Protein AF-A0A239QPV2-F1 (afdb_monomer)

pLDDT: mean 81.26, std 18.6, range [31.84, 97.88]

Sequence (267 aa):
MRSTIGTDVRRAAALALLATLLVSVCLPVPVKADQADVDLMLANSAVSMLNLTDAEGNPIQPRKAPEVLGRGNPDVAGVEPDYRGTVGYVALQTGWEVSRFNTFTETPWMLPLYRQEGAKWKVVGAVAHKTPVLVTDQQIKEERGHKFSGHLQVVRLDTFEKAWIDVIHFVTAPYWTLSLSEAVTYGYCIAVYSNTSGVMPTDRKGNRGTLQEGTRILMCEKRTARYISPDKQNNPLPGIIFRSGEEQDSYYRTFLFFNANDLTLTY

Mean predicted aligned error: 10.61 Å

Radius of gyration: 24.35 Å; Cα contacts (8 Å, |Δi|>4): 518; chains: 1; bounding box: 61×66×78 Å

Structure (mmCIF, N/CA/C/O backbone):
data_AF-A0A239QPV2-F1
#
_entry.id   AF-A0A239QPV2-F1
#
loop_
_atom_site.group_PDB
_atom_site.id
_atom_site.type_symbol
_atom_site.label_atom_id
_atom_site.label_alt_id
_atom_site.label_comp_id
_atom_site.label_asym_id
_atom_site.label_entity_id
_atom_site.label_seq_id
_atom_site.pdbx_PDB_ins_code
_atom_site.Cartn_x
_atom_site.Cartn_y
_atom_site.Cartn_z
_atom_site.occupancy
_atom_site.B_iso_or_equiv
_atom_site.auth_seq_id
_atom_site.auth_comp_id
_atom_site.auth_asym_id
_atom_site.auth_atom_id
_atom_site.pdbx_PDB_model_num
ATOM 1 N N . MET A 1 1 ? -13.520 -43.809 52.877 1.00 37.66 1 MET A N 1
ATOM 2 C CA . MET A 1 1 ? -12.169 -43.525 52.342 1.00 37.66 1 MET A CA 1
ATOM 3 C C . MET A 1 1 ? -12.222 -43.644 50.824 1.00 37.66 1 MET A C 1
ATOM 5 O O . MET A 1 1 ? -12.814 -44.603 50.360 1.00 37.66 1 MET A O 1
ATOM 9 N N . ARG A 1 2 ? -11.693 -42.622 50.124 1.00 34.78 2 ARG A N 1
ATOM 10 C CA . ARG A 1 2 ? -11.104 -42.558 48.756 1.00 34.78 2 ARG A CA 1
ATOM 11 C C . ARG A 1 2 ? -11.174 -43.866 47.931 1.00 34.78 2 ARG A C 1
ATOM 13 O O . ARG A 1 2 ? -10.825 -44.905 48.458 1.00 34.78 2 ARG A O 1
ATOM 20 N N . SER A 1 3 ? -11.506 -43.909 46.640 1.00 31.84 3 SER A N 1
ATOM 21 C CA . SER A 1 3 ? -11.038 -43.074 45.525 1.00 31.84 3 SER A CA 1
ATOM 22 C C . SER A 1 3 ? -11.813 -43.421 44.241 1.00 31.84 3 SER A C 1
ATOM 24 O O . SER A 1 3 ? -12.146 -44.577 44.009 1.00 31.84 3 SER A O 1
ATOM 26 N N . THR A 1 4 ? -12.016 -42.400 43.415 1.00 41.00 4 THR A N 1
ATOM 27 C CA . THR A 1 4 ? -12.427 -42.335 42.001 1.00 41.00 4 THR A CA 1
ATOM 28 C C . THR A 1 4 ? -11.564 -43.129 41.003 1.00 41.00 4 THR A C 1
ATOM 30 O O . THR A 1 4 ? -10.408 -43.421 41.306 1.00 41.00 4 THR A O 1
ATOM 33 N N . ILE A 1 5 ? -12.136 -43.308 39.791 1.00 39.66 5 ILE A N 1
ATOM 34 C CA . ILE A 1 5 ? -11.580 -43.441 38.409 1.00 39.66 5 ILE A CA 1
ATOM 35 C C . ILE A 1 5 ? -12.166 -44.698 37.730 1.00 39.66 5 ILE A C 1
ATOM 37 O O . ILE A 1 5 ? -12.049 -45.787 38.267 1.00 39.66 5 ILE A O 1
ATOM 41 N N . GLY A 1 6 ? -12.782 -44.684 36.548 1.00 33.22 6 GLY A N 1
ATOM 42 C CA . GLY A 1 6 ? -13.133 -43.629 35.606 1.00 33.22 6 GLY A CA 1
ATOM 43 C C . GLY A 1 6 ? -13.986 -44.269 34.502 1.00 33.22 6 GLY A C 1
ATOM 44 O O . GLY A 1 6 ? -13.583 -45.250 33.883 1.00 33.22 6 GLY A O 1
ATOM 45 N N . THR A 1 7 ? -15.188 -43.748 34.293 1.00 39.97 7 THR A N 1
ATOM 46 C CA . THR A 1 7 ? -16.123 -44.156 33.238 1.00 39.97 7 THR A CA 1
ATOM 47 C C . THR A 1 7 ? -16.399 -42.940 32.373 1.00 39.97 7 THR A C 1
ATOM 49 O O . THR A 1 7 ? -17.416 -42.283 32.531 1.00 39.97 7 THR A O 1
ATOM 52 N N . ASP A 1 8 ? -15.471 -42.609 31.475 1.00 46.47 8 ASP A N 1
ATOM 53 C CA . ASP A 1 8 ? -15.715 -41.548 30.492 1.00 46.47 8 ASP A CA 1
ATOM 54 C C . ASP A 1 8 ? -14.877 -41.728 29.216 1.00 46.47 8 ASP A C 1
ATOM 56 O O . ASP A 1 8 ? -13.961 -40.975 28.909 1.00 46.47 8 ASP A O 1
ATOM 60 N N . VAL A 1 9 ? -15.187 -42.781 28.449 1.00 44.22 9 VAL A N 1
ATOM 61 C CA . VAL A 1 9 ? -14.671 -42.967 27.071 1.00 44.22 9 VAL A CA 1
ATOM 62 C C . VAL A 1 9 ? -15.816 -43.189 26.067 1.00 44.22 9 VAL A C 1
ATOM 64 O O . VAL A 1 9 ? -15.614 -43.631 24.944 1.00 44.22 9 VAL A O 1
ATOM 67 N N . ARG A 1 10 ? -17.066 -42.861 26.423 1.00 41.00 10 ARG A N 1
ATOM 68 C CA . ARG A 1 10 ? -18.225 -43.026 25.515 1.00 41.00 10 ARG A CA 1
ATOM 69 C C . ARG A 1 10 ? -19.033 -41.750 25.264 1.00 41.00 10 ARG A C 1
ATOM 71 O O . ARG A 1 10 ? -20.211 -41.824 24.932 1.00 41.00 10 ARG A O 1
ATOM 78 N N . ARG A 1 11 ? -18.391 -40.578 25.346 1.00 40.88 11 ARG A N 1
ATOM 79 C CA . ARG A 1 11 ? -18.979 -39.281 24.946 1.00 40.88 11 ARG A CA 1
ATOM 80 C C . ARG A 1 11 ? -18.122 -38.440 23.987 1.00 40.88 11 ARG A C 1
ATOM 82 O O . ARG A 1 11 ? -18.360 -37.250 23.846 1.00 40.88 11 ARG A O 1
ATOM 89 N N . ALA A 1 12 ? -17.189 -39.057 23.260 1.00 38.34 12 ALA A N 1
ATOM 90 C CA . ALA A 1 12 ? -16.334 -38.366 22.281 1.00 38.34 12 ALA A CA 1
ATOM 91 C C . ALA A 1 12 ? -16.563 -38.800 20.816 1.00 38.34 12 ALA A C 1
ATOM 93 O O . ALA A 1 12 ? -15.672 -38.667 19.988 1.00 38.34 12 ALA A O 1
ATOM 94 N N . ALA A 1 13 ? -17.749 -39.319 20.476 1.00 39.88 13 ALA A N 1
ATOM 95 C CA . ALA A 1 13 ? -18.066 -39.778 19.114 1.00 39.88 13 ALA A CA 1
ATOM 96 C C . ALA A 1 13 ? -19.405 -39.235 18.574 1.00 39.88 13 ALA A C 1
ATOM 98 O O . ALA A 1 13 ? -20.061 -39.890 17.771 1.00 39.88 13 ALA A O 1
ATOM 99 N N . ALA A 1 14 ? -19.828 -38.049 19.026 1.00 39.62 14 ALA A N 1
ATOM 100 C CA . ALA A 1 14 ? -21.094 -37.426 18.612 1.00 39.62 14 ALA A CA 1
ATOM 101 C C . ALA A 1 14 ? -20.962 -35.962 18.139 1.00 39.62 14 ALA A C 1
ATOM 103 O O . ALA A 1 14 ? -21.965 -35.276 17.985 1.00 39.62 14 ALA A O 1
ATOM 104 N N . LEU A 1 15 ? -19.745 -35.480 17.871 1.00 35.88 15 LEU A N 1
ATOM 105 C CA . LEU A 1 15 ? -19.495 -34.143 17.308 1.00 35.88 15 LEU A CA 1
ATOM 106 C C . LEU A 1 15 ? -18.379 -34.194 16.249 1.00 35.88 15 LEU A C 1
ATOM 108 O O . LEU A 1 15 ? -17.393 -33.474 16.304 1.00 35.88 15 LEU A O 1
ATOM 112 N N . ALA A 1 16 ? -18.506 -35.109 15.292 1.00 36.78 16 ALA A N 1
ATOM 113 C CA . ALA A 1 16 ? -17.637 -35.159 14.111 1.00 36.78 16 ALA A CA 1
ATOM 114 C C . ALA A 1 16 ? -18.377 -35.718 12.884 1.00 36.78 16 ALA A C 1
ATOM 116 O O . ALA A 1 16 ? -17.782 -36.353 12.021 1.00 36.78 16 ALA A O 1
ATOM 117 N N . LEU A 1 17 ? -19.696 -35.511 12.819 1.00 33.16 17 LEU A N 1
ATOM 118 C CA . LEU A 1 17 ? -20.536 -35.989 11.721 1.00 33.16 17 LEU A CA 1
ATOM 119 C C . LEU A 1 17 ? -21.561 -34.918 11.326 1.00 33.16 17 LEU A C 1
ATOM 121 O O . LEU A 1 17 ? -22.767 -35.103 11.422 1.00 33.16 17 LEU A O 1
ATOM 125 N N . LEU A 1 18 ? -21.065 -33.751 10.917 1.00 33.28 18 LEU A N 1
ATOM 126 C CA . LEU A 1 18 ? -21.881 -32.748 10.225 1.00 33.28 18 LEU A CA 1
ATOM 127 C C . LEU A 1 18 ? -21.048 -31.956 9.209 1.00 33.28 18 LEU A C 1
ATOM 129 O O . LEU A 1 18 ? -21.157 -30.745 9.081 1.00 33.28 18 LEU A O 1
ATOM 133 N N . ALA A 1 19 ? -20.179 -32.668 8.492 1.00 35.97 19 ALA A N 1
ATOM 134 C CA . ALA A 1 19 ? -19.391 -32.113 7.396 1.00 35.97 19 ALA A CA 1
ATOM 135 C C . ALA A 1 19 ? -19.233 -33.124 6.254 1.00 35.97 19 ALA A C 1
ATOM 137 O O . ALA A 1 19 ? -18.150 -33.265 5.700 1.00 35.97 19 ALA A O 1
ATOM 138 N N . THR A 1 20 ? -20.274 -33.893 5.925 1.00 45.28 20 THR A N 1
ATOM 139 C CA . THR A 1 20 ? -20.355 -34.608 4.637 1.00 45.28 20 THR A CA 1
ATOM 140 C C . THR A 1 20 ? -21.758 -35.174 4.433 1.00 45.28 20 THR A C 1
ATOM 142 O O . THR A 1 20 ? -22.029 -36.334 4.716 1.00 45.28 20 THR A O 1
ATOM 145 N N . LEU A 1 21 ? -22.673 -34.357 3.914 1.00 33.56 21 LEU A N 1
ATOM 146 C CA . LEU A 1 21 ? -23.762 -34.887 3.101 1.00 33.56 21 LEU A CA 1
ATOM 147 C C . LEU A 1 21 ? -23.921 -33.978 1.884 1.00 33.56 21 LEU A C 1
ATOM 149 O O . LEU A 1 21 ? -24.411 -32.855 1.975 1.00 33.56 21 LEU A O 1
ATOM 153 N N . LEU A 1 22 ? -23.421 -34.480 0.756 1.00 38.22 22 LEU A N 1
ATOM 154 C CA . LEU A 1 22 ? -23.664 -33.954 -0.577 1.00 38.22 22 LEU A CA 1
ATOM 155 C C . LEU A 1 22 ? -25.173 -33.952 -0.836 1.00 38.22 22 LEU A C 1
ATOM 157 O O . LEU A 1 22 ? -25.755 -34.994 -1.131 1.00 38.22 22 LEU A O 1
ATOM 161 N N . VAL A 1 23 ? -25.792 -32.777 -0.785 1.00 34.78 23 VAL A N 1
ATOM 162 C CA . VAL A 1 23 ? -26.995 -32.525 -1.573 1.00 34.78 23 VAL A CA 1
ATOM 163 C C . VAL A 1 23 ? -26.517 -31.899 -2.873 1.00 34.78 23 VAL A C 1
ATOM 165 O O . VAL A 1 23 ? -26.084 -30.750 -2.918 1.00 34.78 23 VAL A O 1
ATOM 168 N N . SER A 1 24 ? -26.554 -32.711 -3.927 1.00 40.44 24 SER A N 1
ATOM 169 C CA . SER A 1 24 ? -26.466 -32.265 -5.310 1.00 40.44 24 SER A CA 1
ATOM 170 C C . SER A 1 24 ? -27.702 -31.412 -5.603 1.00 40.44 24 SER A C 1
ATOM 172 O O . SER A 1 24 ? -28.751 -31.908 -6.000 1.00 40.44 24 SER A O 1
ATOM 174 N N . VAL A 1 25 ? -27.592 -30.119 -5.321 1.00 35.41 25 VAL A N 1
ATOM 175 C CA . VAL A 1 25 ? -28.416 -29.085 -5.941 1.00 35.41 25 VAL A CA 1
ATOM 176 C C . VAL A 1 25 ? -27.536 -28.476 -7.020 1.00 35.41 25 VAL A C 1
ATOM 178 O O . VAL A 1 25 ? -26.361 -28.214 -6.762 1.00 35.41 25 VAL A O 1
ATOM 181 N N . CYS A 1 26 ? -28.071 -28.283 -8.226 1.00 38.28 26 CYS A N 1
ATOM 182 C CA . CYS A 1 26 ? -27.448 -27.473 -9.270 1.00 38.28 26 CYS A CA 1
ATOM 183 C C . CYS A 1 26 ? -27.169 -26.065 -8.725 1.00 38.28 26 CYS A C 1
ATOM 185 O O . CYS A 1 26 ? -27.994 -25.164 -8.855 1.00 38.28 26 CYS A O 1
ATOM 187 N N . LEU A 1 27 ? -26.022 -25.890 -8.074 1.00 33.53 27 LEU A N 1
ATOM 188 C CA . LEU A 1 27 ? -25.514 -24.592 -7.684 1.00 33.53 27 LEU A CA 1
ATOM 189 C C . LEU A 1 27 ? -24.817 -23.985 -8.904 1.00 33.53 27 LEU A C 1
ATOM 191 O O . LEU A 1 27 ? -24.090 -24.696 -9.609 1.00 33.53 27 LEU A O 1
ATOM 195 N N . PRO A 1 28 ? -25.044 -22.693 -9.184 1.00 38.59 28 PRO A N 1
ATOM 196 C CA . PRO A 1 28 ? -24.287 -21.996 -10.206 1.00 38.59 28 PRO A CA 1
ATOM 197 C C . PRO A 1 28 ? -22.793 -22.091 -9.877 1.00 38.59 28 PRO A C 1
ATOM 199 O O . PRO A 1 28 ? -22.403 -22.126 -8.709 1.00 38.59 28 PRO A O 1
ATOM 202 N N . VAL A 1 29 ? -21.980 -22.168 -10.933 1.00 36.38 29 VAL A N 1
ATOM 203 C CA . VAL A 1 29 ? -20.510 -22.090 -10.922 1.00 36.38 29 VAL A CA 1
ATOM 204 C C . VAL A 1 29 ? -20.040 -21.166 -9.790 1.00 36.38 29 VAL A C 1
ATOM 206 O O . VAL A 1 29 ? -20.583 -20.063 -9.696 1.00 36.38 29 VAL A O 1
ATOM 209 N N . PRO A 1 30 ? -19.064 -21.554 -8.942 1.00 41.62 30 PRO A N 1
ATOM 210 C CA . PRO A 1 30 ? -18.578 -20.662 -7.902 1.00 41.62 30 PRO A CA 1
ATOM 211 C C . PRO A 1 30 ? -17.994 -19.425 -8.582 1.00 41.62 30 PRO A C 1
ATOM 213 O O . PRO A 1 30 ? -16.915 -19.466 -9.176 1.00 41.62 30 PRO A O 1
ATOM 216 N N . VAL A 1 31 ? -18.744 -18.325 -8.531 1.00 42.38 31 VAL A N 1
ATOM 217 C CA . VAL A 1 31 ? -18.228 -16.994 -8.816 1.00 42.38 31 VAL A CA 1
ATOM 218 C C . VAL A 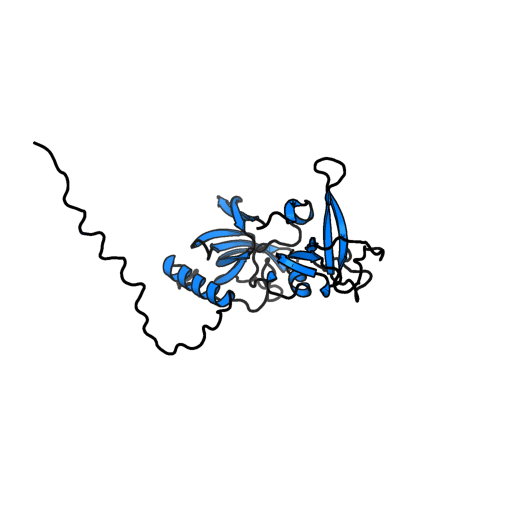1 31 ? -17.086 -16.822 -7.825 1.00 42.38 31 VAL A C 1
ATOM 220 O O . VAL A 1 31 ? -17.315 -16.869 -6.616 1.00 42.38 31 VAL A O 1
ATOM 223 N N . LYS A 1 32 ? -15.844 -16.728 -8.314 1.00 45.75 32 LYS A N 1
ATOM 224 C CA . LYS A 1 32 ? -14.719 -16.330 -7.465 1.00 45.75 32 LYS A CA 1
ATOM 225 C C . LYS A 1 32 ? -15.111 -14.987 -6.862 1.00 45.75 32 LYS A C 1
ATOM 227 O O . LYS A 1 32 ? -15.170 -14.004 -7.594 1.00 45.75 32 LYS A O 1
ATOM 232 N N . ALA A 1 33 ? -15.445 -14.974 -5.575 1.00 61.28 33 ALA A N 1
ATOM 233 C CA . ALA A 1 33 ? -15.649 -13.729 -4.859 1.00 61.28 33 ALA A CA 1
ATOM 234 C C . ALA A 1 33 ? -14.355 -12.920 -4.984 1.00 61.28 33 ALA A C 1
ATOM 236 O O . ALA A 1 33 ? -13.263 -13.475 -4.822 1.00 61.28 33 ALA A O 1
ATOM 237 N N . ASP A 1 34 ? -14.478 -11.642 -5.328 1.00 84.00 34 ASP A N 1
ATOM 238 C CA . ASP A 1 34 ? -13.339 -10.734 -5.299 1.00 84.00 34 ASP A CA 1
ATOM 239 C C . ASP A 1 34 ? -12.801 -10.673 -3.856 1.00 84.00 34 ASP A C 1
ATOM 241 O O . ASP A 1 34 ? -13.576 -10.748 -2.898 1.00 84.00 34 ASP A O 1
ATOM 245 N N . GLN A 1 35 ? -11.483 -10.545 -3.676 1.00 85.31 35 GLN A N 1
ATOM 246 C CA . GLN A 1 35 ? -10.857 -10.466 -2.349 1.00 85.31 35 GLN A CA 1
ATOM 247 C C . GLN A 1 35 ? -11.496 -9.354 -1.514 1.00 85.31 35 GLN A C 1
ATOM 249 O O . GLN A 1 35 ? -11.746 -9.528 -0.324 1.00 85.31 35 GLN A O 1
ATOM 254 N N . ALA A 1 36 ? -11.857 -8.245 -2.161 1.00 85.06 36 ALA A N 1
ATOM 255 C CA . ALA A 1 36 ? -12.567 -7.171 -1.498 1.00 85.06 36 ALA A CA 1
ATOM 256 C C . ALA A 1 36 ? -13.898 -7.656 -0.889 1.00 85.06 36 ALA A C 1
ATOM 258 O O . ALA A 1 36 ? -14.268 -7.221 0.197 1.00 85.06 36 ALA A O 1
ATOM 259 N N . ASP A 1 37 ? -14.680 -8.497 -1.580 1.00 89.19 37 ASP A N 1
ATOM 260 C CA . ASP A 1 37 ? -15.969 -9.009 -1.070 1.00 89.19 37 ASP A CA 1
ATOM 261 C C . ASP A 1 37 ? -15.767 -9.900 0.149 1.00 89.19 37 ASP A C 1
ATOM 263 O O . ASP A 1 37 ? -16.494 -9.761 1.134 1.00 89.19 37 ASP A O 1
ATOM 267 N N . VAL A 1 38 ? -14.728 -10.735 0.119 1.00 90.44 38 VAL A N 1
ATOM 268 C CA . VAL A 1 38 ? -14.319 -11.544 1.271 1.00 90.44 38 VAL A CA 1
ATOM 269 C C . VAL A 1 38 ? -13.967 -10.646 2.460 1.00 90.44 38 VAL A C 1
ATOM 271 O O . VAL A 1 38 ? -14.482 -10.860 3.557 1.00 90.44 38 VAL A O 1
ATOM 274 N N . ASP A 1 39 ? -13.172 -9.596 2.249 1.00 92.19 39 ASP A N 1
ATOM 275 C CA . ASP A 1 39 ? -12.771 -8.677 3.319 1.00 92.19 39 ASP A CA 1
ATOM 276 C C . ASP A 1 39 ? -13.968 -7.911 3.901 1.00 92.19 39 ASP A C 1
ATOM 278 O O . ASP A 1 39 ? -14.058 -7.713 5.112 1.00 92.19 39 ASP A O 1
ATOM 282 N N . LEU A 1 40 ? -14.951 -7.539 3.075 1.00 92.81 40 LEU A N 1
ATOM 283 C CA . LEU A 1 40 ? -16.184 -6.915 3.561 1.00 92.81 40 LEU A CA 1
ATOM 284 C C . LEU A 1 40 ? -17.040 -7.888 4.387 1.00 92.81 40 LEU A C 1
ATOM 286 O O . LEU A 1 40 ? -17.612 -7.496 5.406 1.00 92.81 40 LEU A O 1
ATOM 290 N N . MET A 1 41 ? -17.121 -9.160 3.992 1.00 93.06 41 MET A N 1
ATOM 291 C CA . MET A 1 41 ? -17.791 -10.193 4.792 1.00 93.06 41 MET A CA 1
ATOM 292 C C . MET A 1 41 ? -17.082 -10.425 6.135 1.00 93.06 41 MET A C 1
ATOM 294 O O . MET A 1 41 ? -17.743 -10.539 7.174 1.00 93.06 41 MET A O 1
ATOM 298 N N . LEU A 1 42 ? -15.745 -10.442 6.141 1.00 92.94 42 LEU A N 1
ATOM 299 C CA . LEU A 1 42 ? -14.945 -10.538 7.365 1.00 92.94 42 LEU A CA 1
ATOM 300 C C . LEU A 1 42 ? -15.145 -9.316 8.265 1.00 92.94 42 LEU A C 1
ATOM 302 O O . LEU A 1 42 ? -15.302 -9.471 9.473 1.00 92.94 42 LEU A O 1
ATOM 306 N N . ALA A 1 43 ? -15.217 -8.115 7.692 1.00 92.81 43 ALA A N 1
ATOM 307 C CA . ALA A 1 43 ? -15.481 -6.892 8.440 1.00 92.81 43 ALA A CA 1
ATOM 308 C C . ALA A 1 43 ? -16.866 -6.908 9.103 1.00 92.81 43 ALA A C 1
ATOM 310 O O . ALA A 1 43 ? -16.977 -6.596 10.287 1.00 92.81 43 ALA A O 1
ATOM 311 N N . ASN A 1 44 ? -17.909 -7.345 8.390 1.00 93.69 44 ASN A N 1
ATOM 312 C CA . ASN A 1 44 ? -19.242 -7.536 8.978 1.00 93.69 44 ASN A CA 1
ATOM 313 C C . ASN A 1 44 ? -19.217 -8.548 10.136 1.00 93.69 44 ASN A C 1
ATOM 315 O O . ASN A 1 44 ? -19.813 -8.316 11.189 1.00 93.69 44 ASN A O 1
ATOM 319 N N . SER A 1 45 ? -18.469 -9.642 9.973 1.00 92.56 45 SER A N 1
ATOM 320 C CA . SER A 1 45 ? -18.277 -10.631 11.040 1.00 92.56 45 SER A CA 1
ATOM 321 C C . SER A 1 45 ? -17.555 -10.021 12.248 1.00 92.56 45 SER A C 1
ATOM 323 O O . SER A 1 45 ? -17.972 -10.236 13.384 1.00 92.56 45 SER A O 1
ATOM 325 N N . ALA A 1 46 ? -16.519 -9.208 12.021 1.00 91.19 46 ALA A N 1
ATOM 326 C CA . ALA A 1 46 ? -15.780 -8.517 13.075 1.00 91.19 46 ALA A CA 1
ATOM 327 C C . ALA A 1 46 ? -16.673 -7.561 13.879 1.00 91.19 46 ALA A C 1
ATOM 329 O O . ALA A 1 46 ? -16.610 -7.560 15.109 1.00 91.19 46 ALA A O 1
ATOM 330 N N . VAL A 1 47 ? -17.532 -6.789 13.201 1.00 90.44 47 VAL A N 1
ATOM 331 C CA . VAL A 1 47 ? -18.504 -5.895 13.851 1.00 90.44 47 VAL A CA 1
ATOM 332 C C . VAL A 1 47 ? -19.412 -6.677 14.792 1.00 90.44 47 VAL A C 1
ATOM 334 O O . VAL A 1 47 ? -19.545 -6.299 15.956 1.00 90.44 47 VAL A O 1
ATOM 337 N N . SER A 1 48 ? -19.981 -7.789 14.318 1.00 91.62 48 SER A N 1
ATOM 338 C CA . SER A 1 48 ? -20.882 -8.614 15.125 1.00 91.62 48 SER A CA 1
ATOM 339 C C . SER A 1 48 ? -20.169 -9.311 16.287 1.00 91.62 48 SER A C 1
ATOM 341 O O . SER A 1 48 ? -20.722 -9.370 17.379 1.00 91.62 48 SER A O 1
ATOM 343 N N . MET A 1 49 ? -18.970 -9.859 16.076 1.00 92.25 49 MET A N 1
ATOM 344 C CA . MET A 1 49 ? -18.258 -10.622 17.111 1.00 92.25 49 MET A CA 1
ATOM 345 C C . MET A 1 49 ? -17.683 -9.734 18.215 1.00 92.25 49 MET A C 1
ATOM 347 O O . MET A 1 49 ? -17.622 -10.148 19.371 1.00 92.25 49 MET A O 1
ATOM 351 N N . LEU A 1 50 ? -17.238 -8.526 17.864 1.00 92.50 50 LEU A N 1
ATOM 352 C CA . LEU A 1 50 ? -16.573 -7.609 18.790 1.00 92.50 50 LEU A CA 1
ATOM 353 C C . LEU A 1 50 ? -17.496 -6.495 19.304 1.00 92.50 50 LEU A C 1
ATOM 355 O O . LEU A 1 50 ? -17.012 -5.614 20.017 1.00 92.50 50 LEU A O 1
ATOM 359 N N . ASN A 1 51 ? -18.787 -6.525 18.944 1.00 92.75 51 ASN A N 1
ATOM 360 C CA . ASN A 1 51 ? -19.783 -5.494 19.256 1.00 92.75 51 ASN A CA 1
ATOM 361 C C . ASN A 1 51 ? -19.256 -4.081 18.956 1.00 92.75 51 ASN A C 1
ATOM 363 O O . ASN A 1 51 ? -19.235 -3.211 19.826 1.00 92.75 51 ASN A O 1
ATOM 367 N N . LEU A 1 52 ? -18.739 -3.877 17.741 1.00 91.56 52 LEU A N 1
ATOM 368 C CA . LEU A 1 52 ? -18.136 -2.600 17.353 1.00 91.56 52 LEU A CA 1
ATOM 369 C C . LEU A 1 52 ? -19.227 -1.570 17.070 1.00 91.56 52 LEU A C 1
ATOM 371 O O . LEU A 1 52 ? -20.057 -1.782 16.185 1.00 91.56 52 LEU A O 1
ATOM 375 N N . THR A 1 53 ? -19.182 -0.445 17.777 1.00 91.38 53 THR A N 1
ATOM 376 C CA . THR A 1 53 ? -20.136 0.654 17.617 1.00 91.38 53 THR A CA 1
ATOM 377 C C . THR A 1 53 ? -19.446 1.958 17.232 1.00 91.38 53 THR A C 1
ATOM 379 O O . THR A 1 53 ? -18.265 2.146 17.526 1.00 91.38 53 THR A O 1
ATOM 382 N N . ASP A 1 54 ? -20.187 2.848 16.578 1.00 88.25 54 ASP A N 1
ATOM 383 C CA . ASP A 1 54 ? -19.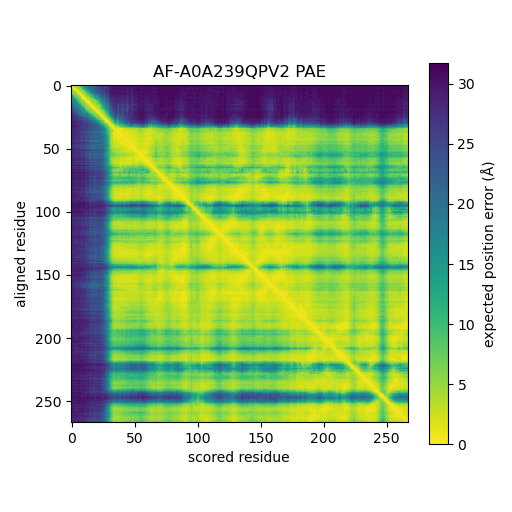811 4.247 16.382 1.00 88.25 54 ASP A CA 1
ATOM 384 C C . ASP A 1 54 ? -19.928 5.057 17.692 1.00 88.25 54 ASP A C 1
ATOM 386 O O . ASP A 1 54 ? -20.179 4.505 18.773 1.00 88.25 54 ASP A O 1
ATOM 390 N N . ALA A 1 55 ? -19.703 6.371 17.605 1.00 83.06 55 ALA A N 1
ATOM 391 C CA . ALA A 1 55 ? -19.766 7.278 18.750 1.00 83.06 55 ALA A CA 1
ATOM 392 C C . ALA A 1 55 ? -21.191 7.410 19.321 1.00 83.06 55 ALA A C 1
ATOM 394 O O . ALA A 1 55 ? -21.364 7.699 20.505 1.00 83.06 55 ALA A O 1
ATOM 395 N N . GLU A 1 56 ? -22.202 7.166 18.491 1.00 88.00 56 GLU A N 1
ATOM 396 C CA . GLU A 1 56 ? -23.623 7.194 18.825 1.00 88.00 56 GLU A CA 1
ATOM 397 C C . GLU A 1 56 ? -24.127 5.853 19.393 1.00 88.00 56 GLU A C 1
ATOM 399 O O . GLU A 1 56 ? -25.271 5.760 19.840 1.00 88.00 56 GLU A O 1
ATOM 404 N N . GLY A 1 57 ? -23.277 4.821 19.421 1.00 89.94 57 GLY A N 1
ATOM 405 C CA . GLY A 1 57 ? -23.605 3.489 19.926 1.00 89.94 57 GLY A CA 1
ATOM 406 C C . GLY A 1 57 ? -24.291 2.576 18.905 1.00 89.94 57 GLY A C 1
ATOM 407 O O . GLY A 1 57 ? -24.734 1.487 19.274 1.00 89.94 57 GLY A O 1
ATOM 408 N N . ASN A 1 58 ? -24.372 2.970 17.632 1.00 92.00 58 ASN A N 1
ATOM 409 C CA . ASN A 1 58 ? -24.894 2.115 16.569 1.00 92.00 58 ASN A CA 1
ATOM 410 C C . ASN A 1 58 ? -23.801 1.172 16.054 1.00 92.00 58 ASN A C 1
ATOM 412 O O . ASN A 1 58 ? -22.630 1.550 16.033 1.00 92.00 58 ASN A O 1
ATOM 416 N N . PRO A 1 59 ? -24.141 -0.044 15.586 1.00 92.56 59 PRO A N 1
ATOM 417 C CA . PRO A 1 59 ? -23.164 -0.933 14.971 1.00 92.56 59 PRO A CA 1
ATOM 418 C C . PRO A 1 59 ? -22.470 -0.261 13.784 1.00 92.56 59 PRO A C 1
ATOM 420 O O . PRO A 1 59 ? -23.143 0.236 12.873 1.00 92.56 59 PRO A O 1
ATOM 423 N N . ILE A 1 60 ? -21.134 -0.301 13.773 1.00 93.00 60 ILE A N 1
ATOM 424 C CA . ILE A 1 60 ? -20.339 0.195 12.644 1.00 93.00 60 ILE A CA 1
ATOM 425 C C . ILE A 1 60 ? -20.820 -0.497 11.368 1.00 93.00 60 ILE A C 1
ATOM 427 O O . ILE A 1 60 ? -20.979 -1.713 11.355 1.00 93.00 60 ILE A O 1
ATOM 431 N N . GLN A 1 61 ? -21.026 0.268 10.296 1.00 93.69 61 GLN A N 1
ATOM 432 C CA . GLN A 1 61 ? -21.391 -0.262 8.982 1.00 93.69 61 GLN A CA 1
ATOM 433 C C . GLN A 1 61 ? -20.138 -0.342 8.101 1.00 93.69 61 GLN A C 1
ATOM 435 O O . GLN A 1 61 ? -19.662 0.700 7.638 1.00 93.69 61 GLN A O 1
ATOM 440 N N . PRO A 1 62 ? -19.564 -1.540 7.873 1.00 94.56 62 PRO A N 1
ATOM 441 C CA . PRO A 1 62 ? -18.392 -1.682 7.028 1.00 94.56 62 PRO A CA 1
ATOM 442 C C . PRO A 1 62 ? -18.673 -1.225 5.599 1.00 94.56 62 PRO A C 1
ATOM 444 O O . PRO A 1 62 ? -19.672 -1.609 4.991 1.00 94.56 62 PRO A O 1
ATOM 447 N N . ARG A 1 63 ? -17.758 -0.441 5.036 1.00 93.62 63 ARG A N 1
ATOM 448 C CA . ARG A 1 63 ? -17.819 0.046 3.657 1.00 93.62 63 ARG A CA 1
ATOM 449 C C . ARG A 1 63 ? -16.478 -0.113 2.963 1.00 93.62 63 ARG A C 1
ATOM 451 O O . ARG A 1 63 ? -15.428 -0.073 3.597 1.00 93.62 63 ARG A O 1
ATOM 458 N N . LYS A 1 64 ? -16.514 -0.247 1.642 1.00 88.44 64 LYS A N 1
ATOM 459 C CA . LYS A 1 64 ? -15.322 -0.210 0.788 1.00 88.44 64 LYS A CA 1
ATOM 460 C C . LYS A 1 64 ? -15.198 1.159 0.140 1.00 88.44 64 LYS A C 1
ATOM 462 O O . LYS A 1 64 ? -16.217 1.788 -0.146 1.00 88.44 64 LYS A O 1
ATOM 467 N N . ALA A 1 65 ? -13.973 1.570 -0.167 1.00 82.00 65 ALA A N 1
ATOM 468 C CA . ALA A 1 65 ? -13.760 2.638 -1.135 1.00 82.00 65 ALA A CA 1
ATOM 469 C C . ALA A 1 65 ? -13.488 2.036 -2.525 1.00 82.00 65 ALA A C 1
ATOM 471 O O . ALA A 1 65 ? -12.811 1.010 -2.614 1.00 82.00 65 ALA A O 1
ATOM 472 N N . PRO A 1 66 ? -13.983 2.663 -3.603 1.00 72.50 66 PRO A N 1
ATOM 473 C CA . PRO A 1 66 ? -13.738 2.200 -4.969 1.00 72.50 66 PRO A CA 1
ATOM 474 C C . PRO A 1 66 ? -12.319 2.517 -5.465 1.00 72.50 66 PRO A C 1
ATOM 476 O O . PRO A 1 66 ? -11.833 1.874 -6.389 1.00 72.50 66 PRO A O 1
ATOM 479 N N . GLU A 1 67 ? -11.653 3.500 -4.859 1.00 81.69 67 GLU A N 1
ATOM 480 C CA . GLU A 1 67 ? -10.346 3.999 -5.282 1.00 81.69 67 GLU A CA 1
ATOM 481 C C . GLU A 1 67 ? -9.308 3.853 -4.166 1.00 81.69 67 GLU A C 1
ATOM 483 O O . GLU A 1 67 ? -9.644 3.723 -2.984 1.00 81.69 67 GLU A O 1
ATOM 488 N N . VAL A 1 68 ? -8.027 3.883 -4.548 1.00 75.69 68 VAL A N 1
ATOM 489 C CA . VAL A 1 68 ? -6.911 3.907 -3.597 1.00 75.69 68 VAL A CA 1
ATOM 490 C C . VAL A 1 68 ? -6.781 5.322 -3.029 1.00 75.69 68 VAL A C 1
ATOM 492 O O . VAL A 1 68 ? -6.113 6.189 -3.591 1.00 75.69 68 VAL A O 1
ATOM 495 N N . LEU A 1 69 ? -7.421 5.525 -1.885 1.00 84.38 69 LEU A N 1
ATOM 496 C CA . LEU A 1 69 ? -7.379 6.727 -1.060 1.00 84.38 69 LEU A CA 1
ATOM 497 C C . LEU A 1 69 ? -6.596 6.427 0.225 1.00 84.38 69 LEU A C 1
ATOM 499 O O . LEU A 1 69 ? -6.055 5.330 0.407 1.00 84.38 69 LEU A O 1
ATOM 503 N N . GLY A 1 70 ? -6.526 7.403 1.128 1.00 85.94 70 GLY A N 1
ATOM 504 C CA . GLY A 1 70 ? -5.884 7.248 2.428 1.00 85.94 70 GLY A CA 1
ATOM 505 C C . GLY A 1 70 ? -4.558 7.986 2.558 1.00 85.94 70 GLY A C 1
ATOM 506 O O . GLY A 1 70 ? -4.294 9.003 1.906 1.00 85.94 70 GLY A O 1
ATOM 507 N N . ARG A 1 71 ? -3.709 7.475 3.454 1.00 88.00 71 ARG A N 1
ATOM 508 C CA . ARG A 1 71 ? -2.441 8.096 3.866 1.00 88.00 71 ARG A CA 1
ATOM 509 C C . ARG A 1 71 ? -2.598 9.518 4.407 1.00 88.00 71 ARG A C 1
ATOM 511 O O . ARG A 1 71 ? -1.695 10.340 4.251 1.00 88.00 71 ARG A O 1
ATOM 518 N N . GLY A 1 72 ? -3.764 9.818 4.976 1.00 84.44 72 GLY A N 1
ATOM 519 C CA . GLY A 1 72 ? -4.089 11.147 5.480 1.00 84.44 72 GLY A CA 1
ATOM 520 C C . GLY A 1 72 ? -4.328 12.190 4.385 1.00 84.44 72 GLY A C 1
ATOM 521 O O . GLY A 1 72 ? -4.361 13.377 4.691 1.00 84.44 72 GLY A O 1
ATOM 522 N N . ASN A 1 73 ? -4.483 11.795 3.118 1.00 85.25 73 ASN A N 1
ATOM 523 C CA . ASN A 1 73 ? -4.934 12.729 2.089 1.00 85.25 73 ASN A CA 1
ATOM 524 C C . ASN A 1 73 ? -6.461 12.864 2.162 1.00 85.25 73 ASN A C 1
ATOM 526 O O . ASN A 1 73 ? -7.137 11.851 2.346 1.00 85.25 73 ASN A O 1
ATOM 530 N N . PRO A 1 74 ? -7.003 14.080 2.028 1.00 79.94 74 PRO A N 1
ATOM 531 C CA . PRO A 1 74 ? -8.438 14.282 2.035 1.00 79.94 74 PRO A CA 1
ATOM 532 C C . PRO A 1 74 ? -9.043 13.950 0.665 1.00 79.94 74 PRO A C 1
ATOM 534 O O . PRO A 1 74 ? -8.471 14.297 -0.371 1.00 79.94 74 PRO A O 1
ATOM 537 N N . ASP A 1 75 ? -10.225 13.333 0.665 1.00 77.44 75 ASP A N 1
ATOM 538 C CA . ASP A 1 75 ? -10.984 13.046 -0.563 1.00 77.44 75 ASP A CA 1
ATOM 539 C C . ASP A 1 75 ? -11.548 14.336 -1.184 1.00 77.44 75 ASP A C 1
ATOM 541 O O . ASP A 1 75 ? -11.697 14.460 -2.399 1.00 77.44 75 ASP A O 1
ATOM 545 N N . VAL A 1 76 ? -11.824 15.330 -0.334 1.00 80.19 76 VAL A N 1
ATOM 546 C CA . VAL A 1 76 ? -12.265 16.675 -0.709 1.00 80.19 76 VAL A CA 1
ATOM 547 C C . VAL A 1 76 ? -11.289 17.682 -0.116 1.00 80.19 76 VAL A C 1
ATOM 549 O O . VAL A 1 76 ? -11.044 17.683 1.087 1.00 80.19 76 VAL A O 1
ATOM 552 N N . ALA A 1 77 ? -10.724 18.557 -0.950 1.00 76.25 77 ALA A N 1
ATOM 553 C CA . ALA A 1 77 ? -9.717 19.523 -0.515 1.00 76.25 77 ALA A CA 1
ATOM 554 C C . ALA A 1 77 ? -10.193 20.351 0.696 1.00 76.25 77 ALA A C 1
ATOM 556 O O . ALA A 1 77 ? -11.243 20.990 0.645 1.00 76.25 77 ALA A O 1
ATOM 557 N N . GLY A 1 78 ? -9.399 20.343 1.772 1.00 72.25 78 GLY A N 1
ATOM 558 C CA . GLY A 1 78 ? -9.691 21.076 3.008 1.00 72.25 78 GLY A CA 1
ATOM 559 C C . GLY A 1 78 ? -10.719 20.418 3.938 1.00 72.25 78 GLY A C 1
ATOM 560 O O . GLY A 1 78 ? -11.092 21.034 4.931 1.00 72.25 78 GLY A O 1
ATOM 561 N N . VAL A 1 79 ? -11.177 19.196 3.646 1.00 84.94 79 VAL A N 1
ATOM 562 C CA . VAL A 1 79 ? -12.098 18.437 4.506 1.00 84.94 79 VAL A CA 1
ATOM 563 C C . VAL A 1 79 ? -11.346 17.297 5.182 1.00 84.94 79 VAL A C 1
ATOM 565 O O . VAL A 1 79 ? -10.628 16.553 4.520 1.00 84.94 79 VAL A O 1
ATOM 568 N N . GLU A 1 80 ? -11.516 17.144 6.496 1.00 87.25 80 GLU A N 1
ATOM 569 C CA . GLU A 1 80 ? -10.947 16.009 7.226 1.00 87.25 80 GLU A CA 1
ATOM 570 C C . GLU A 1 80 ? -11.496 14.681 6.677 1.00 87.25 80 GLU A C 1
ATOM 572 O O . GLU A 1 80 ? -12.716 14.519 6.593 1.00 87.25 80 GLU A O 1
ATOM 577 N N . PRO A 1 81 ? -10.629 13.727 6.287 1.00 89.50 81 PRO A N 1
ATOM 578 C CA . PRO A 1 81 ? -11.085 12.431 5.813 1.00 89.50 81 PRO A CA 1
ATOM 579 C C . PRO A 1 81 ? -11.693 11.622 6.964 1.00 89.50 81 PRO A C 1
ATOM 581 O O . PRO A 1 81 ? -11.096 11.506 8.035 1.00 89.50 81 PRO A O 1
ATOM 584 N N . ASP A 1 82 ? -12.854 11.012 6.723 1.00 91.31 82 ASP A N 1
ATOM 585 C CA .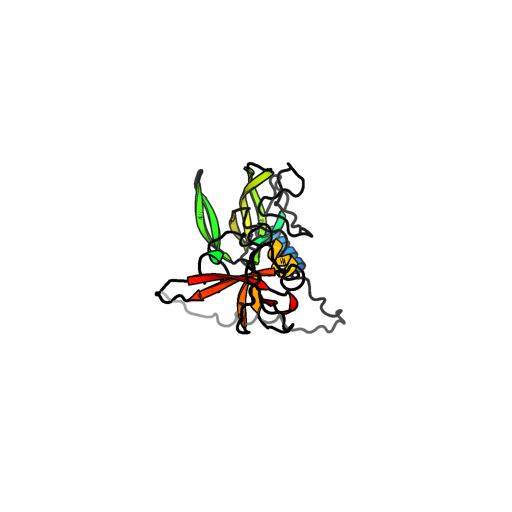 ASP A 1 82 ? -13.480 10.088 7.669 1.00 91.31 82 ASP A CA 1
ATOM 586 C C . ASP A 1 82 ? -13.256 8.641 7.231 1.00 91.31 82 ASP A C 1
ATOM 588 O O . ASP A 1 82 ? -13.889 8.136 6.299 1.00 91.31 82 ASP A O 1
ATOM 592 N N . TYR A 1 83 ? -12.344 7.964 7.919 1.00 93.56 83 TYR A N 1
ATOM 593 C CA . TYR A 1 83 ? -12.007 6.578 7.642 1.00 93.56 83 TYR A CA 1
ATOM 594 C C . TYR A 1 83 ? -12.875 5.589 8.415 1.00 93.56 83 TYR A C 1
ATOM 596 O O . TYR A 1 83 ? -12.847 4.405 8.086 1.00 93.56 83 TYR A O 1
ATOM 604 N N . ARG A 1 84 ? -13.668 6.016 9.403 1.00 93.94 84 ARG A N 1
ATOM 605 C CA . ARG A 1 84 ? -14.449 5.098 10.248 1.00 93.94 84 ARG A CA 1
ATOM 606 C C . ARG A 1 84 ? -15.404 4.242 9.414 1.00 93.94 84 ARG A C 1
ATOM 608 O O . ARG A 1 84 ? -15.979 4.685 8.418 1.00 93.94 84 ARG A O 1
ATOM 615 N N . GLY A 1 85 ? -15.497 2.965 9.780 1.00 94.38 85 GLY A N 1
ATOM 616 C CA . GLY A 1 85 ? -16.242 1.952 9.034 1.00 94.38 85 GLY A CA 1
ATOM 617 C C . GLY A 1 85 ? -15.603 1.539 7.707 1.00 94.38 85 GLY A C 1
ATOM 618 O O . GLY A 1 85 ? -16.120 0.650 7.040 1.00 94.38 85 GLY A O 1
ATOM 619 N N . THR A 1 86 ? -14.480 2.129 7.298 1.00 95.50 86 THR A N 1
ATOM 620 C CA . THR A 1 86 ? -13.845 1.789 6.020 1.00 95.50 86 THR A CA 1
ATOM 621 C C . THR A 1 86 ? -12.986 0.539 6.165 1.00 95.50 86 THR A C 1
ATOM 623 O O . THR A 1 86 ? -12.133 0.448 7.051 1.00 95.50 86 THR A O 1
ATOM 626 N N . VAL A 1 87 ? -13.200 -0.419 5.267 1.00 96.62 87 VAL A N 1
ATOM 627 C CA . VAL A 1 87 ? -12.303 -1.550 5.040 1.00 96.62 87 VAL A CA 1
ATOM 628 C C . VAL A 1 87 ? -11.170 -1.078 4.138 1.00 96.62 87 VAL A C 1
ATOM 630 O O . VAL A 1 87 ? -11.406 -0.488 3.085 1.00 96.62 87 VAL A O 1
ATOM 633 N N . GLY A 1 88 ? -9.940 -1.335 4.558 1.00 96.19 88 GLY A N 1
ATOM 634 C CA . GLY A 1 88 ? -8.745 -1.017 3.795 1.00 96.19 88 GLY A CA 1
ATOM 635 C C . GLY A 1 88 ? -7.592 -1.918 4.200 1.00 96.19 88 GLY A C 1
ATOM 636 O O . GLY A 1 88 ? -7.793 -3.021 4.703 1.00 96.19 88 GLY A O 1
ATOM 637 N N . TYR A 1 89 ? -6.371 -1.451 3.974 1.00 96.31 89 TYR A N 1
ATOM 638 C CA . TYR A 1 89 ? -5.182 -2.270 4.127 1.00 96.31 89 TYR A CA 1
ATOM 639 C C . TYR A 1 89 ? -4.021 -1.494 4.722 1.00 96.31 89 TYR A C 1
ATOM 641 O O . TYR A 1 89 ? -3.825 -0.302 4.463 1.00 96.31 89 TYR A O 1
ATOM 649 N N . VAL A 1 90 ? -3.183 -2.226 5.451 1.00 95.44 90 VAL A N 1
ATOM 650 C CA . VAL A 1 90 ? -1.903 -1.714 5.922 1.00 95.44 90 VAL A CA 1
ATOM 651 C C . VAL A 1 90 ? -0.906 -1.640 4.762 1.00 95.44 90 VAL A C 1
ATOM 653 O O . VAL A 1 90 ? -0.529 -2.641 4.147 1.00 95.44 90 VAL A O 1
ATOM 656 N N . ALA A 1 91 ? -0.440 -0.436 4.455 1.00 92.56 91 ALA A N 1
ATOM 657 C CA . ALA A 1 91 ? 0.351 -0.117 3.281 1.00 92.56 91 ALA A CA 1
ATOM 658 C C . ALA A 1 91 ? 1.628 0.661 3.592 1.00 92.56 91 ALA A C 1
ATOM 660 O O . ALA A 1 91 ? 1.595 1.799 4.065 1.00 92.56 91 ALA A O 1
ATOM 661 N N . LEU A 1 92 ? 2.772 0.097 3.190 1.00 87.06 92 LEU A N 1
ATOM 662 C CA . LEU A 1 92 ? 4.049 0.800 3.247 1.00 87.06 92 LEU A CA 1
ATOM 663 C C . LEU A 1 92 ? 3.991 2.098 2.441 1.00 87.06 92 LEU A C 1
ATOM 665 O O . LEU A 1 92 ? 3.526 2.110 1.300 1.00 87.06 92 LEU A O 1
ATOM 669 N N . GLN A 1 93 ? 4.429 3.196 3.049 1.00 77.06 93 GLN A N 1
ATOM 670 C CA . GLN A 1 93 ? 4.515 4.489 2.382 1.00 77.06 93 GLN A CA 1
ATOM 671 C C . GLN A 1 93 ? 5.816 4.600 1.579 1.00 77.06 93 GLN A C 1
ATOM 673 O O . GLN A 1 93 ? 6.869 4.092 1.979 1.00 77.06 93 GLN A O 1
ATOM 678 N N . THR A 1 94 ? 5.758 5.326 0.465 1.00 63.81 94 THR A N 1
ATOM 679 C CA . THR A 1 94 ? 6.938 5.799 -0.256 1.00 63.81 94 THR A CA 1
ATOM 680 C C . THR A 1 94 ? 7.795 6.675 0.671 1.00 63.81 94 THR A C 1
ATOM 682 O O . THR A 1 94 ? 7.351 7.703 1.172 1.00 63.81 94 THR A O 1
ATOM 685 N N . GLY A 1 95 ? 9.028 6.236 0.954 1.00 59.28 95 GLY A N 1
ATOM 686 C CA . GLY A 1 95 ? 9.988 6.953 1.814 1.00 59.28 95 GLY A CA 1
ATOM 687 C C . GLY A 1 95 ? 10.566 6.178 3.008 1.00 59.28 95 GLY A C 1
ATOM 688 O O . GLY A 1 95 ? 11.563 6.631 3.571 1.00 59.28 95 GLY A O 1
ATOM 689 N N . TRP A 1 96 ? 10.016 5.008 3.358 1.00 58.44 96 TRP A N 1
ATOM 690 C CA . TRP A 1 96 ? 10.527 4.169 4.457 1.00 58.44 96 TRP A CA 1
ATOM 691 C C . TRP A 1 96 ? 11.828 3.402 4.106 1.00 58.44 96 TRP A C 1
ATOM 693 O O . TRP A 1 96 ? 12.291 3.379 2.958 1.00 58.44 96 TRP A O 1
ATOM 703 N N . GLU A 1 97 ? 12.422 2.778 5.127 1.00 61.91 97 GLU A N 1
ATOM 704 C CA . GLU A 1 97 ? 13.742 2.116 5.195 1.00 61.91 97 GLU A CA 1
ATOM 705 C C . GLU A 1 97 ? 14.076 1.124 4.064 1.00 61.91 97 GLU A C 1
ATOM 707 O O . GLU A 1 97 ? 15.249 0.982 3.717 1.00 61.91 97 GLU A O 1
ATOM 712 N N . VAL A 1 98 ? 13.078 0.524 3.407 1.00 65.62 98 VAL A N 1
ATOM 713 C CA . VAL A 1 98 ? 13.263 -0.411 2.272 1.00 65.62 98 VAL A CA 1
ATOM 714 C C . VAL A 1 98 ? 14.010 0.192 1.082 1.00 65.62 98 VAL A C 1
ATOM 716 O O . VAL A 1 98 ? 14.630 -0.520 0.305 1.00 65.62 98 VAL A O 1
ATOM 719 N N . SER A 1 99 ? 13.986 1.517 0.926 1.00 61.09 99 SER A N 1
ATOM 720 C CA . SER A 1 99 ? 14.740 2.201 -0.136 1.00 61.09 99 SER A CA 1
ATOM 721 C C . SER A 1 99 ? 16.198 2.495 0.237 1.00 61.09 99 SER A C 1
ATOM 723 O O . SER A 1 99 ? 16.962 2.998 -0.596 1.00 61.09 99 SER A O 1
ATOM 725 N N . ARG A 1 100 ? 16.592 2.232 1.490 1.00 62.44 100 ARG A N 1
ATOM 726 C CA . ARG A 1 100 ? 17.934 2.500 2.028 1.00 62.44 100 ARG A CA 1
ATOM 727 C C . ARG A 1 100 ? 18.795 1.242 2.108 1.00 62.44 100 ARG A C 1
ATOM 729 O O . ARG A 1 100 ? 19.996 1.364 1.897 1.00 62.44 100 ARG A O 1
ATOM 736 N N . PHE A 1 101 ? 18.185 0.077 2.317 1.00 63.41 101 PHE A N 1
ATOM 737 C CA . PHE A 1 101 ? 18.872 -1.206 2.473 1.00 63.41 101 PHE A CA 1
ATOM 738 C C . PHE A 1 101 ? 18.346 -2.251 1.478 1.00 63.41 101 PHE A C 1
ATOM 740 O O . PHE A 1 101 ? 17.243 -2.121 0.951 1.00 63.41 101 PHE A O 1
ATOM 747 N N . ASN A 1 102 ? 19.113 -3.316 1.233 1.00 66.62 102 ASN A N 1
ATOM 748 C CA . ASN A 1 102 ? 18.673 -4.449 0.403 1.00 66.62 102 ASN A CA 1
ATOM 749 C C . ASN A 1 102 ? 17.566 -5.308 1.062 1.00 66.62 102 ASN A C 1
ATOM 751 O O . ASN A 1 102 ? 17.076 -6.262 0.448 1.00 66.62 102 ASN A O 1
ATOM 755 N N . THR A 1 103 ? 17.131 -4.934 2.268 1.00 72.31 103 THR A N 1
ATOM 756 C CA . THR A 1 103 ? 16.040 -5.556 3.031 1.00 72.31 103 THR A CA 1
ATOM 757 C C . THR A 1 103 ? 14.682 -5.439 2.339 1.00 72.31 103 THR A C 1
ATOM 759 O O . THR A 1 103 ? 13.730 -6.088 2.750 1.00 72.31 103 THR A O 1
ATOM 762 N N . PHE A 1 104 ? 14.563 -4.698 1.226 1.00 78.94 104 PHE A N 1
ATOM 763 C CA . PHE A 1 104 ? 13.344 -4.718 0.406 1.00 78.94 104 PHE A CA 1
ATOM 764 C C . PHE A 1 104 ? 12.953 -6.138 -0.037 1.00 78.94 104 PHE A C 1
ATOM 766 O O . PHE A 1 104 ? 11.786 -6.389 -0.322 1.00 78.94 104 PHE A O 1
ATOM 773 N N . THR A 1 105 ? 13.913 -7.067 -0.093 1.00 75.75 105 THR A N 1
ATOM 774 C CA . THR A 1 105 ? 13.667 -8.473 -0.426 1.00 75.75 105 THR A CA 1
ATOM 775 C C . THR A 1 105 ? 13.062 -9.295 0.713 1.00 75.75 105 THR A C 1
ATOM 777 O O . THR A 1 105 ? 12.495 -10.354 0.426 1.00 75.75 105 THR A O 1
ATOM 780 N N . GLU A 1 106 ? 13.132 -8.801 1.953 1.00 82.44 106 GLU A N 1
ATOM 781 C CA . GLU A 1 106 ? 12.587 -9.404 3.172 1.00 82.44 106 GLU A CA 1
ATOM 782 C C . GLU A 1 106 ? 11.087 -9.112 3.263 1.00 82.44 106 GLU A C 1
ATOM 784 O O . GLU A 1 106 ? 10.620 -8.194 3.936 1.00 82.44 106 GLU A O 1
ATOM 789 N N . THR A 1 107 ? 10.318 -9.874 2.492 1.00 85.06 107 THR A N 1
ATOM 790 C CA . THR A 1 107 ? 8.857 -9.804 2.488 1.00 85.06 107 THR A CA 1
ATOM 791 C C . THR A 1 107 ? 8.261 -10.871 3.420 1.00 85.06 107 THR A C 1
ATOM 793 O O . THR A 1 107 ? 8.762 -11.996 3.417 1.00 85.06 107 THR A O 1
ATOM 796 N N . PRO A 1 108 ? 7.165 -10.579 4.145 1.00 89.31 108 PRO A N 1
ATOM 797 C CA . PRO A 1 108 ? 6.399 -9.342 4.066 1.00 89.31 108 PRO A CA 1
ATOM 798 C C . PRO A 1 108 ? 7.080 -8.173 4.787 1.00 89.31 108 PRO A C 1
ATOM 800 O O . PRO A 1 108 ? 7.665 -8.337 5.852 1.00 89.31 108 PRO A O 1
ATOM 803 N N . TRP A 1 109 ? 6.968 -6.971 4.217 1.00 89.31 109 TRP A N 1
ATOM 804 C CA . TRP A 1 109 ? 7.408 -5.753 4.901 1.00 89.31 109 TRP A CA 1
ATOM 805 C C . TRP A 1 109 ? 6.557 -5.516 6.145 1.00 89.31 109 TRP A C 1
ATOM 807 O O . TRP A 1 109 ? 5.330 -5.527 6.056 1.00 89.31 109 TRP A O 1
ATOM 817 N N . MET A 1 110 ? 7.202 -5.271 7.281 1.00 91.00 110 MET A N 1
ATOM 818 C CA . MET A 1 110 ? 6.536 -5.095 8.570 1.00 91.00 110 MET A CA 1
ATOM 819 C C . MET A 1 110 ? 6.398 -3.610 8.914 1.00 91.00 110 MET A C 1
ATOM 821 O O . MET A 1 110 ? 7.347 -2.841 8.780 1.00 91.00 110 MET A O 1
ATOM 825 N N . LEU A 1 111 ? 5.208 -3.210 9.358 1.00 92.06 111 LEU A N 1
ATOM 826 C CA . LEU A 1 111 ? 4.865 -1.845 9.743 1.00 92.06 111 LEU A CA 1
ATOM 827 C C . LEU A 1 111 ? 4.559 -1.765 11.240 1.00 92.06 111 LEU A C 1
ATOM 829 O O . LEU A 1 111 ? 3.973 -2.703 11.778 1.00 92.06 111 LEU A O 1
ATOM 833 N N . PRO A 1 112 ? 4.921 -0.670 11.925 1.00 93.94 112 PRO A N 1
ATOM 834 C CA . PRO A 1 112 ? 4.728 -0.545 13.364 1.00 93.94 112 PRO A CA 1
ATOM 835 C C . PRO A 1 112 ? 3.244 -0.497 13.754 1.00 93.94 112 PRO A C 1
ATOM 837 O O . PRO A 1 112 ? 2.428 0.164 13.113 1.00 93.94 112 PRO A O 1
ATOM 840 N N . LEU A 1 113 ? 2.924 -1.170 14.859 1.00 95.75 113 LEU A N 1
ATOM 841 C CA . LEU A 1 113 ? 1.668 -1.025 15.590 1.00 95.75 113 LEU A CA 1
ATOM 842 C C . LEU A 1 113 ? 1.887 -0.165 16.825 1.00 95.75 113 LEU A C 1
ATOM 844 O O . LEU A 1 113 ? 2.910 -0.284 17.504 1.00 95.75 113 LEU A O 1
ATOM 848 N N . TYR A 1 114 ? 0.888 0.641 17.157 1.00 95.81 114 TYR A N 1
ATOM 849 C CA . TYR A 1 114 ? 0.965 1.621 18.226 1.00 95.81 114 TYR A CA 1
ATOM 850 C C . TYR A 1 114 ? -0.034 1.353 19.350 1.00 95.81 114 TYR A C 1
ATOM 852 O O . TYR A 1 114 ? -1.074 0.710 19.186 1.00 95.81 114 TYR A O 1
ATOM 860 N N . ARG A 1 115 ? 0.294 1.896 20.520 1.00 93.56 115 ARG A N 1
ATOM 861 C CA . ARG A 1 115 ? -0.607 2.063 21.658 1.00 93.56 115 ARG A CA 1
ATOM 862 C C . ARG A 1 115 ? -0.427 3.464 22.224 1.00 93.56 115 ARG A C 1
ATOM 864 O O . ARG A 1 115 ? 0.698 3.963 22.304 1.00 93.56 115 ARG A O 1
ATOM 871 N N . GLN A 1 116 ? -1.532 4.080 22.624 1.00 91.25 116 GLN A N 1
ATOM 872 C CA . GLN A 1 116 ? -1.507 5.357 23.323 1.00 91.25 116 GLN A CA 1
ATOM 873 C C . GLN A 1 116 ? -1.195 5.126 24.805 1.00 91.25 116 GLN A C 1
ATOM 875 O O . GLN A 1 116 ? -1.887 4.373 25.488 1.00 91.25 116 GLN A O 1
ATOM 880 N N . GLU A 1 117 ? -0.146 5.774 25.303 1.00 91.81 117 GLU A N 1
ATOM 881 C CA . GLU A 1 117 ? 0.231 5.792 26.715 1.00 91.81 117 GLU A CA 1
ATOM 882 C C . GLU A 1 117 ? 0.295 7.248 27.190 1.00 91.81 117 GLU A C 1
ATOM 884 O O . GLU A 1 117 ? 1.261 7.978 26.938 1.00 91.81 117 GLU A O 1
ATOM 889 N N . GLY A 1 118 ? -0.779 7.696 27.847 1.00 88.62 118 GLY A N 1
ATOM 890 C CA . GLY A 1 118 ? -0.976 9.109 28.166 1.00 88.62 118 GLY A CA 1
ATOM 891 C C . GLY A 1 118 ? -1.035 9.953 26.889 1.00 88.62 118 GLY A C 1
ATOM 892 O O . GLY A 1 118 ? -1.830 9.685 25.996 1.00 88.62 118 GLY A O 1
ATOM 893 N N . ALA A 1 119 ? -0.167 10.960 26.784 1.00 86.75 119 ALA A N 1
ATOM 894 C CA . ALA A 1 119 ? -0.091 11.843 25.616 1.00 86.75 119 ALA A CA 1
ATOM 895 C C . ALA A 1 119 ? 0.849 11.341 24.497 1.00 86.75 119 ALA A C 1
ATOM 897 O O . ALA A 1 119 ? 1.069 12.058 23.522 1.00 86.75 119 ALA A O 1
ATOM 898 N N . LYS A 1 120 ? 1.464 10.157 24.639 1.00 91.06 120 LYS A N 1
ATOM 899 C CA . LYS A 1 120 ? 2.472 9.643 23.696 1.00 91.06 120 LYS A CA 1
ATOM 900 C C . LYS A 1 120 ? 2.008 8.357 23.023 1.00 91.06 120 LYS A C 1
ATOM 902 O O . LYS A 1 120 ? 1.343 7.529 23.637 1.00 91.06 120 LYS A O 1
ATOM 907 N N . TRP A 1 121 ? 2.442 8.170 21.783 1.00 93.44 121 TRP A N 1
ATOM 908 C CA . TRP A 1 121 ? 2.285 6.923 21.042 1.00 93.44 121 TRP A CA 1
ATOM 909 C C . TRP A 1 121 ? 3.558 6.092 21.164 1.00 93.44 121 TRP A C 1
ATOM 911 O O . TRP A 1 121 ? 4.655 6.600 20.923 1.00 93.44 121 TRP A O 1
ATOM 921 N N . LYS A 1 122 ? 3.422 4.824 21.555 1.00 94.06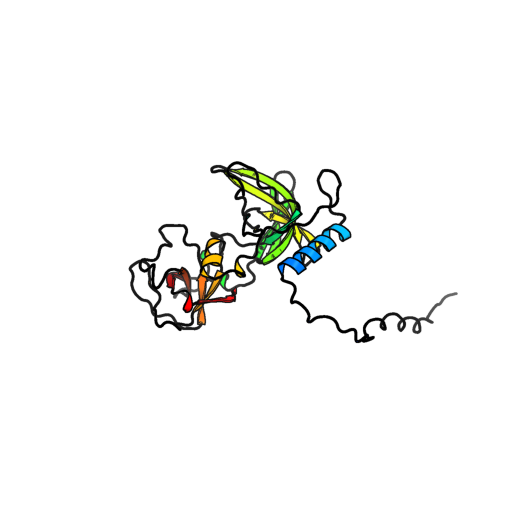 122 LYS A N 1
ATOM 922 C CA . LYS A 1 122 ? 4.536 3.872 21.623 1.00 94.06 122 LYS A CA 1
ATOM 923 C C . LYS A 1 122 ? 4.325 2.732 20.646 1.00 94.06 122 LYS A C 1
ATOM 925 O O . LYS A 1 122 ? 3.209 2.236 20.516 1.00 94.06 122 LYS A O 1
ATOM 930 N N . VAL A 1 123 ? 5.413 2.305 20.009 1.00 95.31 123 VAL A N 1
ATOM 931 C CA . VAL A 1 123 ? 5.430 1.090 19.192 1.00 95.31 123 VAL A CA 1
ATOM 932 C C . VAL A 1 123 ? 5.330 -0.115 20.124 1.00 95.31 123 VAL A C 1
ATOM 934 O O . VAL A 1 123 ? 6.121 -0.242 21.057 1.00 95.31 123 VAL A O 1
ATOM 937 N N . VAL A 1 124 ? 4.348 -0.980 19.885 1.00 94.88 124 VAL A N 1
ATOM 938 C CA . VAL A 1 124 ? 4.057 -2.167 20.714 1.00 94.88 124 VAL A CA 1
ATOM 939 C C . VAL A 1 124 ? 4.102 -3.476 19.931 1.00 94.88 124 VAL A C 1
ATOM 941 O O . VAL A 1 124 ? 3.940 -4.546 20.510 1.00 94.88 124 VAL A O 1
ATOM 944 N N . GLY A 1 125 ? 4.315 -3.405 18.621 1.00 94.69 125 GLY A N 1
ATOM 945 C CA . GLY A 1 125 ? 4.376 -4.569 17.751 1.00 94.69 125 GLY A CA 1
ATOM 946 C C . GLY A 1 125 ? 4.515 -4.159 16.295 1.00 94.69 125 GLY A C 1
ATOM 947 O O . GLY A 1 125 ? 4.823 -3.004 15.991 1.00 94.69 125 GLY A O 1
ATOM 948 N N . ALA A 1 126 ? 4.257 -5.107 15.403 1.00 94.69 126 ALA A N 1
ATOM 949 C CA . ALA A 1 126 ? 4.263 -4.870 13.973 1.00 94.69 126 ALA A CA 1
ATOM 950 C C . ALA A 1 126 ? 3.184 -5.692 13.263 1.00 94.69 126 ALA A C 1
ATOM 952 O O . ALA A 1 126 ? 2.727 -6.717 13.766 1.00 94.69 126 ALA A O 1
ATOM 953 N N . VAL A 1 127 ? 2.798 -5.230 12.083 1.00 95.12 127 VAL A N 1
ATOM 954 C CA . VAL A 1 127 ? 1.795 -5.834 11.211 1.00 95.12 127 VAL A CA 1
ATOM 955 C C . VAL A 1 127 ? 2.338 -5.894 9.789 1.00 95.12 127 VAL A C 1
ATOM 957 O O . VAL A 1 127 ? 3.059 -4.999 9.349 1.00 95.12 127 VAL A O 1
ATOM 960 N N . ALA A 1 128 ? 2.021 -6.961 9.065 1.00 94.62 128 ALA A N 1
ATOM 961 C CA . ALA A 1 128 ? 2.483 -7.118 7.697 1.00 94.62 128 ALA A CA 1
ATOM 962 C C . ALA A 1 128 ? 1.817 -6.095 6.763 1.00 94.62 128 ALA A C 1
ATOM 964 O O . ALA A 1 128 ? 0.623 -5.798 6.863 1.00 94.62 128 ALA A O 1
ATOM 965 N N . HIS A 1 129 ? 2.577 -5.597 5.794 1.00 93.00 129 HIS A N 1
ATOM 966 C CA . HIS A 1 129 ? 2.027 -4.956 4.611 1.00 93.00 129 HIS A CA 1
ATOM 967 C C . HIS A 1 129 ? 0.989 -5.880 3.951 1.00 93.00 129 HIS A C 1
ATOM 969 O O . HIS A 1 129 ? 1.158 -7.097 3.944 1.00 93.00 129 HIS A O 1
ATOM 975 N N . LYS A 1 130 ? -0.062 -5.289 3.375 1.00 94.12 130 LYS A N 1
ATOM 976 C CA . LYS A 1 130 ? -1.219 -5.956 2.760 1.00 94.12 130 LYS A CA 1
ATOM 977 C C . LYS A 1 130 ? -2.191 -6.601 3.744 1.00 94.12 130 LYS A C 1
ATOM 979 O O . LYS A 1 130 ? -3.147 -7.225 3.300 1.00 94.12 130 LYS A O 1
ATOM 984 N N . THR A 1 131 ? -2.003 -6.414 5.053 1.00 96.38 131 THR A N 1
ATOM 985 C CA . THR A 1 131 ? -2.975 -6.888 6.050 1.00 96.38 131 THR A CA 1
ATOM 986 C C . THR A 1 131 ? -4.297 -6.127 5.893 1.00 96.38 131 THR A C 1
ATOM 988 O O . THR A 1 131 ? -4.269 -4.893 5.976 1.00 96.38 131 THR A O 1
ATOM 991 N N . PRO A 1 132 ? -5.433 -6.821 5.682 1.00 96.75 132 PRO A N 1
ATOM 992 C CA . PRO A 1 132 ? -6.747 -6.197 5.607 1.00 96.75 132 PRO A CA 1
ATOM 993 C C . PRO A 1 132 ? -7.228 -5.775 7.000 1.00 96.75 132 PRO A C 1
ATOM 995 O O . PRO A 1 132 ? -7.075 -6.498 7.991 1.00 96.75 132 PRO A O 1
ATOM 998 N N . VAL A 1 133 ? -7.805 -4.581 7.082 1.00 97.88 133 VAL A N 1
ATOM 999 C CA . VAL A 1 133 ? -8.226 -3.955 8.336 1.00 97.88 133 VAL A CA 1
ATOM 1000 C C . VAL A 1 133 ? -9.554 -3.218 8.180 1.00 97.88 133 VAL A C 1
ATOM 1002 O O . VAL A 1 133 ? -9.845 -2.657 7.127 1.00 97.88 133 VAL A O 1
ATOM 1005 N N . LEU A 1 134 ? -10.337 -3.175 9.255 1.00 97.75 134 LEU A N 1
ATOM 1006 C CA . LEU A 1 134 ? -11.498 -2.297 9.406 1.00 97.75 134 LEU A CA 1
ATOM 1007 C C . LEU A 1 134 ? -11.138 -1.153 10.352 1.00 97.75 134 LEU A C 1
ATOM 1009 O O . LEU A 1 134 ? -10.718 -1.407 11.480 1.00 97.75 134 LEU A O 1
ATOM 1013 N N . VAL A 1 135 ? -11.335 0.093 9.928 1.00 97.19 135 VAL A N 1
ATOM 1014 C CA . VAL A 1 135 ? -11.138 1.259 10.800 1.00 97.19 135 VAL A CA 1
ATOM 1015 C C . VAL A 1 135 ? -12.343 1.428 11.720 1.00 97.19 135 VAL A C 1
ATOM 1017 O O . VAL A 1 135 ? -13.476 1.566 11.256 1.00 97.19 135 VAL A O 1
ATOM 1020 N N . THR A 1 136 ? -12.099 1.437 13.028 1.00 96.25 136 THR A N 1
ATOM 1021 C CA . THR A 1 136 ? -13.146 1.599 14.047 1.00 96.25 136 THR A CA 1
ATOM 1022 C C . THR A 1 136 ? -13.160 2.985 14.664 1.00 96.25 136 THR A C 1
ATOM 1024 O O . THR A 1 136 ? -14.216 3.452 15.068 1.00 96.25 136 THR A O 1
ATOM 1027 N N . ASP A 1 137 ? -12.004 3.640 14.731 1.00 95.25 137 ASP A N 1
ATOM 1028 C CA . ASP A 1 137 ? -11.863 4.982 15.293 1.00 95.25 137 ASP A CA 1
ATOM 1029 C C . ASP A 1 137 ? -10.670 5.710 14.653 1.00 95.25 137 ASP A C 1
ATOM 1031 O O . ASP A 1 137 ? -9.792 5.075 14.058 1.00 95.25 137 ASP A O 1
ATOM 1035 N N . GLN A 1 138 ? -10.620 7.036 14.772 1.00 95.06 138 GLN A N 1
ATOM 1036 C CA . GLN A 1 138 ? -9.524 7.851 14.253 1.00 95.06 138 GLN A CA 1
ATOM 1037 C C . GLN A 1 138 ? -9.144 8.990 15.199 1.00 95.06 138 GLN A C 1
ATOM 1039 O O . GLN A 1 138 ? -9.987 9.699 15.737 1.00 95.06 138 GLN A O 1
ATOM 1044 N N . GLN A 1 139 ? -7.839 9.199 15.350 1.00 94.50 139 GLN A N 1
ATOM 1045 C CA . GLN A 1 139 ? -7.249 10.354 16.016 1.00 94.50 139 GLN A CA 1
ATOM 1046 C C . GLN A 1 139 ? -6.280 11.014 15.042 1.00 94.50 139 GLN A C 1
ATOM 1048 O O . GLN A 1 139 ? -5.076 10.738 15.063 1.00 94.50 139 G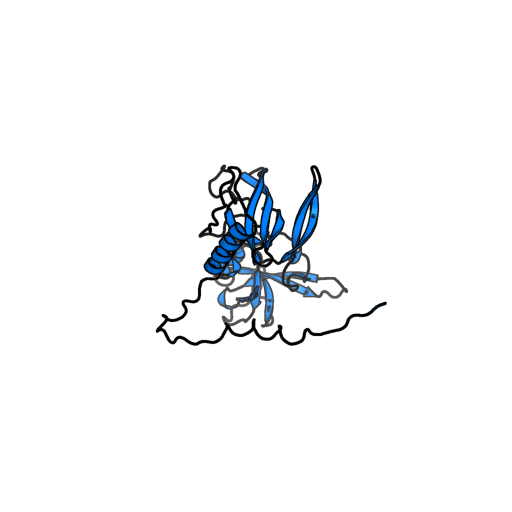LN A O 1
ATOM 1053 N N . ILE A 1 140 ? -6.817 11.859 14.162 1.00 93.12 140 ILE A N 1
ATOM 1054 C CA . ILE A 1 140 ? -6.049 12.590 13.154 1.00 93.12 140 ILE A CA 1
ATOM 1055 C C . ILE A 1 140 ? -6.157 14.099 13.368 1.00 93.12 140 ILE A C 1
ATOM 1057 O O . ILE A 1 140 ? -7.044 14.590 14.058 1.00 93.12 140 ILE A O 1
ATOM 1061 N N . LYS A 1 141 ? -5.200 14.837 12.816 1.00 91.44 141 LYS A N 1
ATOM 1062 C CA . LYS A 1 141 ? -5.155 16.297 12.843 1.00 91.44 141 LYS A CA 1
ATOM 1063 C C . LYS A 1 141 ? -4.644 16.815 11.512 1.00 91.44 141 LYS A C 1
ATOM 1065 O O . LYS A 1 141 ? -3.794 16.177 10.887 1.00 91.44 141 LYS A O 1
ATOM 1070 N N . GLU A 1 142 ? -5.127 17.980 11.109 1.00 89.38 142 GLU A N 1
ATOM 1071 C CA . GLU A 1 142 ? -4.620 18.652 9.918 1.00 89.38 142 GLU A CA 1
ATOM 1072 C C . GLU A 1 142 ? -3.171 19.131 10.138 1.00 89.38 142 GLU A C 1
ATOM 1074 O O . GLU A 1 142 ? -2.796 19.666 11.185 1.00 89.38 142 GLU A O 1
ATOM 1079 N N . GLU A 1 143 ? -2.348 18.933 9.117 1.00 86.19 143 GLU A N 1
ATOM 1080 C CA . GLU A 1 14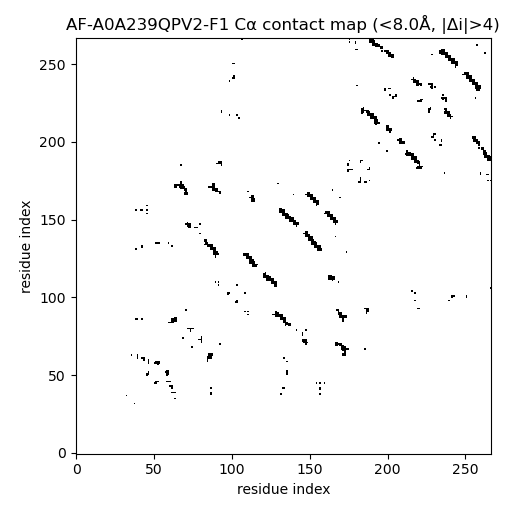3 ? -0.995 19.442 8.962 1.00 86.19 143 GLU A CA 1
ATOM 1081 C C . GLU A 1 143 ? -0.937 20.507 7.861 1.00 86.19 143 GLU A C 1
ATOM 1083 O O . GLU A 1 143 ? -1.866 20.722 7.080 1.00 86.19 143 GLU A O 1
ATOM 1088 N N . ARG A 1 144 ? 0.215 21.176 7.745 1.00 76.25 144 ARG A N 1
ATOM 1089 C CA . ARG A 1 144 ? 0.444 22.142 6.665 1.00 76.25 144 ARG A CA 1
ATOM 1090 C C . ARG A 1 144 ? 0.263 21.479 5.296 1.00 76.25 144 ARG A C 1
ATOM 1092 O O . ARG A 1 144 ? 0.884 20.460 5.006 1.00 76.25 144 ARG A O 1
ATOM 1099 N N . GLY A 1 145 ? -0.515 22.126 4.430 1.00 71.81 145 GLY A N 1
ATOM 1100 C CA . GLY A 1 145 ? -0.771 21.649 3.070 1.00 71.81 145 GLY A CA 1
ATOM 1101 C C . GLY A 1 145 ? -1.947 20.678 2.955 1.00 71.81 145 GLY A C 1
ATOM 1102 O O . GLY A 1 145 ? -1.939 19.863 2.036 1.00 71.81 145 GLY A O 1
ATOM 1103 N N . HIS A 1 146 ? -2.928 20.767 3.865 1.00 80.00 146 HIS A N 1
ATOM 1104 C CA . HIS A 1 146 ? -4.183 20.001 3.837 1.00 80.00 146 HIS A CA 1
ATOM 1105 C C . HIS A 1 146 ? -3.986 18.482 3.871 1.00 80.00 146 HIS A C 1
ATOM 1107 O O . HIS A 1 146 ? -4.769 17.730 3.298 1.00 80.00 146 HIS A O 1
ATOM 1113 N N . LYS A 1 147 ? -2.911 18.029 4.519 1.00 85.50 147 LYS A N 1
ATOM 1114 C CA . LYS A 1 147 ? -2.679 16.615 4.828 1.00 85.50 147 LYS A CA 1
ATOM 1115 C C . LYS A 1 147 ? -3.026 16.357 6.278 1.00 85.50 147 LYS A C 1
ATOM 1117 O O . LYS A 1 147 ? -2.950 17.270 7.084 1.00 85.50 147 LYS A O 1
ATOM 1122 N N . PHE A 1 148 ? -3.342 15.120 6.612 1.00 90.44 148 PHE A N 1
ATOM 1123 C CA . PHE A 1 148 ? -3.677 14.716 7.967 1.00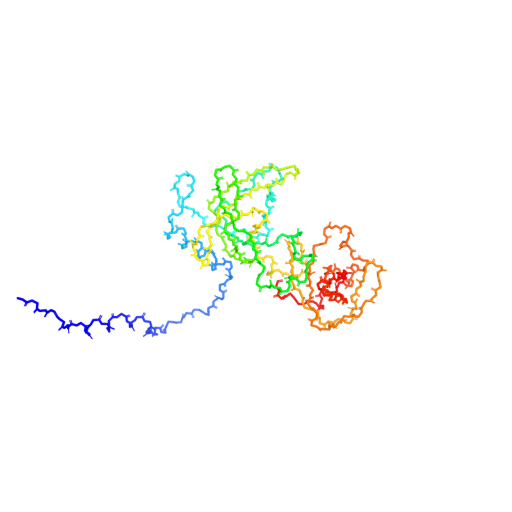 90.44 148 PHE A CA 1
ATOM 1124 C C . PHE A 1 148 ? -2.642 13.729 8.492 1.00 90.44 148 PHE A C 1
ATOM 1126 O O . PHE A 1 148 ? -2.235 12.806 7.787 1.00 90.44 148 PHE A O 1
ATOM 1133 N N . SER A 1 149 ? -2.225 13.917 9.740 1.00 92.19 149 SER A N 1
ATOM 1134 C CA . SER A 1 149 ? -1.384 12.966 10.466 1.00 92.19 149 SER A CA 1
ATOM 1135 C C . SER A 1 149 ? -2.076 12.500 11.730 1.00 92.19 149 SER A C 1
ATOM 1137 O O . SER A 1 149 ? -2.980 13.160 12.242 1.00 92.19 149 SER A O 1
ATOM 1139 N N . GLY A 1 150 ? -1.657 11.351 12.244 1.00 94.25 150 GLY A N 1
ATOM 1140 C CA . GLY A 1 150 ? -2.251 10.760 13.430 1.00 94.25 150 GLY A CA 1
ATOM 1141 C C . GLY A 1 150 ? -2.388 9.258 13.291 1.00 94.25 150 GLY A C 1
ATOM 1142 O O . GLY A 1 150 ? -1.669 8.630 12.518 1.00 94.25 150 GLY A O 1
ATOM 1143 N N . HIS A 1 151 ? -3.298 8.683 14.065 1.00 96.50 151 HIS A N 1
ATOM 1144 C CA . HIS A 1 151 ? -3.439 7.238 14.164 1.00 96.50 151 HIS A CA 1
ATOM 1145 C C . HIS A 1 151 ? -4.885 6.812 13.932 1.00 96.50 151 HIS A C 1
ATOM 1147 O O . HIS A 1 151 ? -5.825 7.521 14.288 1.00 96.50 151 HIS A O 1
ATOM 1153 N N . LEU A 1 152 ? -5.049 5.629 13.353 1.00 97.25 152 LEU A N 1
ATOM 1154 C CA . LEU A 1 152 ? -6.332 4.966 13.166 1.00 97.25 152 LEU A CA 1
ATOM 1155 C C . LEU A 1 152 ? -6.395 3.758 14.090 1.00 97.25 152 LEU A C 1
ATOM 1157 O O . LEU A 1 152 ? -5.455 2.957 14.115 1.00 97.25 152 LEU A O 1
ATOM 1161 N N . GLN A 1 153 ? -7.492 3.614 14.828 1.00 97.19 153 GLN A N 1
ATOM 1162 C CA . GLN A 1 153 ? -7.786 2.363 15.503 1.00 97.19 153 GLN A CA 1
ATOM 1163 C C . GLN A 1 153 ? -8.381 1.416 14.479 1.00 97.19 153 GLN A C 1
ATOM 1165 O O . GLN A 1 153 ? -9.354 1.740 13.795 1.00 97.19 153 GLN A O 1
ATOM 1170 N N . VAL A 1 154 ? -7.797 0.234 14.389 1.00 97.44 154 VAL A N 1
ATOM 1171 C CA . VAL A 1 154 ? -8.190 -0.769 13.419 1.00 97.44 154 VAL A CA 1
ATOM 1172 C C . VAL A 1 154 ? -8.450 -2.104 14.085 1.00 97.44 154 VAL A C 1
ATOM 1174 O O . VAL A 1 154 ? -7.801 -2.460 15.070 1.00 97.44 154 VAL A O 1
ATOM 1177 N N . VAL A 1 155 ? -9.372 -2.863 13.505 1.00 97.62 155 VAL A N 1
ATOM 1178 C CA . VAL A 1 155 ? -9.503 -4.300 13.722 1.00 97.62 155 VAL A CA 1
ATOM 1179 C C . VAL A 1 155 ? -8.869 -5.006 12.541 1.00 97.62 155 VAL A C 1
ATOM 1181 O O . VAL A 1 155 ? -9.248 -4.788 11.390 1.00 97.62 155 VAL A O 1
ATOM 1184 N N . ARG A 1 156 ? -7.904 -5.866 12.836 1.00 96.50 156 ARG A N 1
ATOM 1185 C CA . ARG A 1 156 ? -7.308 -6.760 11.854 1.00 96.50 156 ARG A CA 1
ATOM 1186 C C . ARG A 1 156 ? -8.317 -7.823 11.435 1.00 96.50 156 ARG A C 1
ATOM 1188 O O . ARG A 1 156 ? -8.892 -8.477 12.297 1.00 96.50 156 ARG A O 1
ATOM 1195 N N . LEU A 1 157 ? -8.538 -8.009 10.137 1.00 95.50 157 LEU A N 1
ATOM 1196 C CA . LEU A 1 157 ? -9.549 -8.962 9.657 1.00 95.50 157 LEU A CA 1
ATOM 1197 C C . LEU A 1 157 ? -9.048 -10.413 9.620 1.00 95.50 157 LEU A C 1
ATOM 1199 O O . LEU A 1 157 ? -9.855 -11.332 9.531 1.00 95.50 157 LEU A O 1
ATOM 1203 N N . ASP A 1 158 ? -7.735 -10.620 9.729 1.00 92.44 158 ASP A N 1
ATOM 1204 C CA . ASP A 1 158 ? -7.103 -11.939 9.824 1.00 92.44 158 ASP A CA 1
ATOM 1205 C C . ASP A 1 158 ? -7.106 -12.501 11.257 1.00 92.44 158 ASP A C 1
ATOM 1207 O O . ASP A 1 158 ? -7.234 -13.712 11.435 1.00 92.44 158 ASP A O 1
ATOM 1211 N N . THR A 1 159 ? -6.983 -11.645 12.280 1.00 93.50 159 THR A N 1
ATOM 1212 C CA . THR A 1 159 ? -6.908 -12.070 13.695 1.00 93.50 159 THR A CA 1
ATOM 1213 C C . THR A 1 159 ? -8.025 -11.545 14.594 1.00 93.50 159 THR A C 1
ATOM 1215 O O . THR A 1 159 ? -8.148 -11.999 15.729 1.00 93.50 159 THR A O 1
ATOM 1218 N N . PHE A 1 160 ? -8.831 -10.590 14.126 1.00 93.56 160 PHE A N 1
ATOM 1219 C CA . PHE A 1 160 ? -9.827 -9.850 14.917 1.00 93.56 160 PHE A CA 1
ATOM 1220 C C . PHE A 1 160 ? -9.246 -9.062 16.104 1.00 93.56 160 PHE A C 1
ATOM 1222 O O . PHE A 1 160 ? -9.972 -8.635 17.003 1.00 93.56 160 PHE A O 1
ATOM 1229 N N . GLU A 1 161 ? -7.937 -8.812 16.106 1.00 93.88 161 GLU A N 1
ATOM 1230 C CA . GLU A 1 161 ? -7.281 -8.009 17.135 1.00 93.88 161 GLU A CA 1
ATOM 1231 C C . GLU A 1 161 ? -7.395 -6.511 16.839 1.00 93.88 161 GLU A C 1
ATOM 1233 O O . GLU A 1 161 ? -7.268 -6.069 15.693 1.00 93.88 161 GLU A O 1
ATOM 1238 N N . LYS A 1 162 ? -7.576 -5.715 17.900 1.00 94.56 162 LYS A N 1
ATOM 1239 C CA . LYS A 1 162 ? -7.541 -4.250 17.835 1.00 94.56 162 LYS A CA 1
ATOM 1240 C C . LYS A 1 162 ? -6.110 -3.739 17.957 1.00 94.56 162 LYS A C 1
ATOM 1242 O O . LYS A 1 162 ? -5.389 -4.123 18.877 1.00 94.56 162 LYS A O 1
ATOM 1247 N N . ALA A 1 163 ? -5.729 -2.807 17.095 1.00 94.69 163 ALA A N 1
ATOM 1248 C CA . ALA A 1 163 ? -4.449 -2.113 17.168 1.00 94.69 163 ALA A CA 1
ATOM 1249 C C . ALA A 1 163 ? -4.579 -0.670 16.671 1.00 94.69 163 ALA A C 1
ATOM 1251 O O . ALA A 1 163 ? -5.593 -0.305 16.080 1.00 94.69 163 ALA A O 1
ATOM 1252 N N . TRP A 1 164 ? -3.549 0.145 16.897 1.00 97.44 164 TRP A N 1
ATOM 1253 C CA . TRP A 1 164 ? -3.429 1.446 16.243 1.00 97.44 164 TRP A CA 1
ATOM 1254 C C . TRP A 1 164 ? -2.356 1.400 15.162 1.00 97.44 164 TRP A C 1
ATOM 1256 O O . TRP A 1 164 ? -1.278 0.847 15.380 1.00 97.44 164 TRP A O 1
ATOM 1266 N N . ILE A 1 165 ? -2.641 2.010 14.018 1.00 97.00 165 ILE A N 1
ATOM 1267 C CA . ILE A 1 165 ? -1.684 2.233 12.929 1.00 97.00 165 ILE A CA 1
ATOM 1268 C C . ILE A 1 165 ? -1.554 3.730 12.670 1.00 97.00 165 ILE A C 1
ATOM 1270 O O . ILE A 1 165 ? -2.498 4.478 12.913 1.00 97.00 165 ILE A O 1
ATOM 1274 N N . ASP A 1 166 ? -0.407 4.173 12.165 1.00 95.25 166 ASP A N 1
ATOM 1275 C CA . ASP A 1 166 ? -0.281 5.533 11.634 1.00 95.25 166 ASP A CA 1
ATOM 1276 C C . ASP A 1 166 ? -1.174 5.671 10.385 1.00 95.25 166 ASP A C 1
ATOM 1278 O O . ASP A 1 166 ? -1.185 4.787 9.522 1.00 95.25 166 ASP A O 1
ATOM 1282 N N . VAL A 1 167 ? -1.923 6.771 10.273 1.00 94.88 167 VAL A N 1
ATOM 1283 C CA . VAL A 1 167 ? -2.796 7.052 9.119 1.00 94.88 167 VAL A CA 1
ATOM 1284 C C . VAL A 1 167 ? -2.028 7.002 7.794 1.00 94.88 167 VAL A C 1
ATOM 1286 O O . VAL A 1 167 ? -2.579 6.604 6.769 1.00 94.88 167 VAL A O 1
ATOM 1289 N N . ILE A 1 168 ? -0.733 7.325 7.809 1.00 91.94 168 ILE A N 1
ATOM 1290 C CA . ILE A 1 168 ? 0.152 7.293 6.640 1.00 91.94 168 ILE A CA 1
ATOM 1291 C C . ILE A 1 168 ? 0.331 5.882 6.056 1.00 91.94 168 ILE A C 1
ATOM 1293 O O . ILE A 1 168 ? 0.689 5.712 4.882 1.00 91.94 168 ILE A O 1
ATOM 1297 N N . HIS A 1 169 ? 0.049 4.868 6.875 1.00 93.88 169 HIS A N 1
ATOM 1298 C CA . HIS A 1 169 ? 0.136 3.450 6.567 1.00 93.88 169 HIS A CA 1
ATOM 1299 C C . HIS A 1 169 ? -1.195 2.821 6.182 1.00 93.88 169 HIS A C 1
ATOM 1301 O O . HIS A 1 169 ? -1.275 1.602 6.069 1.00 93.88 169 HIS A O 1
ATOM 1307 N N . PHE A 1 170 ? -2.236 3.616 5.972 1.00 95.06 170 PHE A N 1
ATOM 1308 C CA . PHE A 1 170 ? -3.542 3.120 5.573 1.00 95.06 170 PHE A CA 1
ATOM 1309 C C . PHE A 1 170 ? -3.849 3.486 4.122 1.00 95.06 170 PHE A C 1
ATOM 1311 O O . PHE A 1 170 ? -3.675 4.637 3.715 1.00 95.06 170 PHE A O 1
ATOM 1318 N N . VAL A 1 171 ? -4.322 2.507 3.349 1.00 94.31 171 VAL A N 1
ATOM 1319 C CA . VAL A 1 171 ? -4.930 2.720 2.029 1.00 94.31 171 VAL A CA 1
ATOM 1320 C C . VAL A 1 171 ? -6.269 2.007 1.953 1.00 94.31 171 VAL A C 1
ATOM 1322 O O . VAL A 1 171 ? -6.438 0.930 2.518 1.00 94.31 171 VAL A O 1
ATOM 1325 N N . THR A 1 172 ? -7.219 2.578 1.230 1.00 93.44 172 THR A N 1
ATOM 1326 C CA . THR A 1 172 ? -8.586 2.041 1.156 1.00 93.44 172 THR A CA 1
ATOM 1327 C C . THR A 1 172 ? -8.760 0.924 0.125 1.00 93.44 172 THR A C 1
ATOM 1329 O O . THR A 1 172 ? -9.733 0.181 0.193 1.00 93.44 172 THR A O 1
ATOM 1332 N N . ALA A 1 173 ? -7.817 0.776 -0.810 1.00 91.19 173 ALA A N 1
ATOM 1333 C CA . ALA A 1 173 ? -7.840 -0.264 -1.836 1.00 91.19 173 ALA A CA 1
ATOM 1334 C C . ALA A 1 173 ? -6.434 -0.857 -2.076 1.00 91.19 173 ALA A C 1
ATOM 1336 O O . ALA A 1 173 ? -5.424 -0.164 -1.894 1.00 91.19 173 ALA A O 1
ATOM 1337 N N . PRO A 1 174 ? -6.339 -2.141 -2.473 1.00 91.81 174 PRO A N 1
ATOM 1338 C CA . PRO A 1 174 ? -5.075 -2.860 -2.560 1.00 91.81 174 PRO A CA 1
ATOM 1339 C C . PRO A 1 174 ? -4.348 -2.520 -3.867 1.00 91.81 174 PRO A C 1
ATOM 1341 O O . PRO A 1 174 ? -4.468 -3.229 -4.864 1.00 91.81 174 PRO A O 1
ATOM 1344 N N . TYR A 1 175 ? -3.563 -1.440 -3.881 1.00 90.31 175 TYR A N 1
ATOM 1345 C CA . TYR A 1 175 ? -2.901 -0.941 -5.099 1.00 90.31 175 TYR A CA 1
ATOM 1346 C C . TYR A 1 175 ? -1.996 -1.967 -5.810 1.00 90.31 175 TYR A C 1
ATOM 1348 O O . TYR A 1 175 ? -1.746 -1.833 -7.001 1.00 90.31 175 TYR A O 1
ATOM 1356 N N . TRP A 1 176 ? -1.529 -3.009 -5.115 1.00 91.19 176 TRP A N 1
ATOM 1357 C CA . TRP A 1 176 ? -0.762 -4.127 -5.692 1.00 91.19 176 TRP A CA 1
ATOM 1358 C C . TRP A 1 176 ? -1.598 -5.086 -6.556 1.00 91.19 176 TRP A C 1
ATOM 1360 O O . TRP A 1 176 ? -1.058 -6.046 -7.095 1.00 91.19 176 TRP A O 1
ATOM 1370 N N . THR A 1 177 ? -2.908 -4.871 -6.659 1.00 90.50 177 THR A N 1
ATOM 1371 C CA . THR A 1 177 ? -3.791 -5.579 -7.603 1.00 90.50 177 THR A CA 1
ATOM 1372 C C . THR A 1 177 ? -3.967 -4.820 -8.921 1.00 90.50 177 THR A C 1
ATOM 1374 O O . THR A 1 177 ? -4.501 -5.374 -9.878 1.00 90.50 177 THR A O 1
ATOM 1377 N N . LEU A 1 178 ? -3.502 -3.566 -8.980 1.00 89.88 178 LEU A N 1
ATOM 1378 C CA . LEU A 1 178 ? -3.535 -2.731 -10.177 1.00 89.88 178 LEU A CA 1
ATOM 1379 C C . LEU A 1 178 ? -2.405 -3.103 -11.144 1.00 89.88 178 LEU A C 1
ATOM 1381 O O . LEU A 1 178 ? -1.495 -3.871 -10.814 1.00 89.88 178 LEU A O 1
ATOM 1385 N N . SER A 1 179 ? -2.422 -2.506 -12.338 1.00 89.88 179 SER A N 1
ATOM 1386 C CA . SER A 1 179 ? -1.283 -2.617 -13.249 1.00 89.88 179 SER A CA 1
ATOM 1387 C C . SER A 1 179 ? -0.014 -2.072 -12.586 1.00 89.88 179 SER A C 1
ATOM 1389 O O . SER A 1 179 ? -0.071 -1.145 -11.777 1.00 89.88 179 SER A O 1
ATOM 1391 N N . LEU A 1 180 ? 1.162 -2.594 -12.954 1.00 89.19 180 LEU A N 1
ATOM 1392 C CA . LEU A 1 180 ? 2.425 -2.137 -12.363 1.00 89.19 180 LEU A CA 1
ATOM 1393 C C . LEU A 1 180 ? 2.604 -0.614 -12.487 1.00 89.19 180 LEU A C 1
ATOM 1395 O O . LEU A 1 180 ? 3.050 0.036 -11.548 1.00 89.19 180 LEU A O 1
ATOM 1399 N N . SER A 1 181 ? 2.220 -0.039 -13.628 1.00 87.50 181 SER A N 1
ATOM 1400 C CA . SER A 1 181 ? 2.294 1.405 -13.877 1.00 87.50 181 SER A CA 1
ATOM 1401 C C . SER A 1 181 ? 1.429 2.230 -12.927 1.00 87.50 181 SER A C 1
ATOM 1403 O O . SER A 1 181 ? 1.823 3.347 -12.595 1.00 87.50 181 SER A O 1
ATOM 1405 N N . GLU A 1 182 ? 0.283 1.703 -12.500 1.00 87.94 182 GLU A N 1
ATOM 1406 C CA . GLU A 1 182 ? -0.610 2.350 -11.537 1.00 87.94 182 GLU A CA 1
ATOM 1407 C C . GLU A 1 182 ? -0.149 2.088 -10.104 1.00 87.94 182 GLU A C 1
ATOM 1409 O O . GLU A 1 182 ? -0.016 3.027 -9.323 1.00 87.94 182 GLU A O 1
ATOM 1414 N N . ALA A 1 183 ? 0.178 0.839 -9.767 1.00 89.12 183 ALA A N 1
ATOM 1415 C CA . ALA A 1 183 ? 0.594 0.417 -8.432 1.00 89.12 183 ALA A CA 1
ATOM 1416 C C . ALA A 1 183 ? 1.760 1.264 -7.887 1.00 89.12 183 ALA A C 1
ATOM 1418 O O . ALA A 1 183 ? 1.716 1.750 -6.754 1.00 89.12 183 ALA A O 1
ATOM 1419 N N . VAL A 1 184 ? 2.763 1.542 -8.729 1.00 86.88 184 VAL A N 1
ATOM 1420 C CA . VAL A 1 184 ? 3.944 2.342 -8.351 1.00 86.88 184 VAL A CA 1
ATOM 1421 C C . VAL A 1 184 ? 3.628 3.808 -8.050 1.00 86.88 184 VAL A C 1
ATOM 1423 O O . VAL A 1 184 ? 4.472 4.521 -7.513 1.00 86.88 184 VAL A O 1
ATOM 1426 N N . THR A 1 185 ? 2.432 4.292 -8.396 1.00 84.56 185 THR A N 1
ATOM 1427 C CA . THR A 1 185 ? 1.984 5.656 -8.064 1.00 84.56 185 THR A CA 1
ATOM 1428 C C . THR A 1 185 ? 1.419 5.771 -6.646 1.00 84.56 185 THR A C 1
ATOM 1430 O O . THR A 1 185 ? 1.280 6.884 -6.141 1.00 84.56 185 THR A O 1
ATOM 1433 N N . TYR A 1 186 ? 1.128 4.637 -5.998 1.00 85.12 186 TYR A N 1
ATOM 1434 C CA . TYR A 1 186 ? 0.517 4.564 -4.667 1.00 85.12 186 TYR A CA 1
ATOM 1435 C C . TYR A 1 186 ? 1.455 4.021 -3.582 1.00 85.12 186 TYR A C 1
ATOM 1437 O O . TYR A 1 186 ? 1.245 4.278 -2.387 1.00 85.12 186 TYR A O 1
ATOM 1445 N N . GLY A 1 187 ? 2.482 3.260 -3.963 1.00 83.94 187 GLY A N 1
ATOM 1446 C CA . GLY A 1 187 ? 3.386 2.622 -3.015 1.00 83.94 187 GLY A CA 1
ATOM 1447 C C . GLY A 1 187 ? 4.596 1.950 -3.653 1.00 83.94 187 GLY A C 1
ATOM 1448 O O . GLY A 1 187 ? 4.755 1.918 -4.873 1.00 83.94 187 GLY A O 1
ATOM 1449 N N . TYR A 1 188 ? 5.465 1.415 -2.795 1.00 86.31 188 TYR A N 1
ATOM 1450 C CA . TYR A 1 188 ? 6.562 0.557 -3.228 1.00 86.31 188 TYR A CA 1
ATOM 1451 C C . TYR A 1 188 ? 6.029 -0.799 -3.683 1.00 86.31 188 TYR A C 1
ATOM 1453 O O . TYR A 1 188 ? 5.130 -1.353 -3.061 1.00 86.31 188 TYR A O 1
ATOM 1461 N N . CYS A 1 189 ? 6.631 -1.340 -4.736 1.00 89.62 189 CYS A N 1
ATOM 1462 C CA . CYS A 1 189 ? 6.362 -2.685 -5.236 1.00 89.62 189 CYS A CA 1
ATOM 1463 C C . CYS A 1 189 ? 7.689 -3.394 -5.537 1.00 89.62 189 CYS A C 1
ATOM 1465 O O . CYS A 1 189 ? 8.712 -2.740 -5.745 1.00 89.62 189 CYS A O 1
ATOM 1467 N N . ILE A 1 190 ? 7.681 -4.717 -5.619 1.00 92.00 190 ILE A N 1
ATOM 1468 C CA . ILE A 1 190 ? 8.783 -5.534 -6.117 1.00 92.00 190 ILE A CA 1
ATOM 1469 C C . ILE A 1 190 ? 8.377 -6.124 -7.456 1.00 92.00 190 ILE A C 1
ATOM 1471 O O . ILE A 1 190 ? 7.419 -6.894 -7.548 1.00 92.00 190 ILE A O 1
ATOM 1475 N N . ALA A 1 191 ? 9.152 -5.814 -8.487 1.00 94.44 191 ALA A N 1
ATOM 1476 C CA . ALA A 1 191 ? 9.020 -6.446 -9.789 1.00 94.44 191 ALA A CA 1
ATOM 1477 C C . ALA A 1 191 ? 10.231 -7.330 -10.100 1.00 94.44 191 ALA A C 1
ATOM 1479 O O . ALA A 1 191 ? 11.329 -7.096 -9.595 1.00 94.44 191 ALA A O 1
ATOM 1480 N N . VAL A 1 192 ? 10.029 -8.337 -10.945 1.00 95.25 192 VAL A N 1
ATOM 1481 C CA . VAL A 1 192 ? 11.096 -9.174 -11.500 1.00 95.25 192 VAL A CA 1
ATOM 1482 C C . VAL A 1 192 ? 11.296 -8.824 -12.969 1.00 95.25 192 VAL A C 1
ATOM 1484 O O . VAL A 1 192 ? 10.329 -8.739 -13.726 1.00 95.25 192 VAL A O 1
ATOM 1487 N N . TYR A 1 193 ? 12.555 -8.614 -13.350 1.00 95.94 193 TYR A N 1
ATOM 1488 C CA . TYR A 1 193 ? 12.961 -8.293 -14.716 1.00 95.94 193 TYR A CA 1
ATOM 1489 C C . TYR A 1 193 ? 13.084 -9.535 -15.605 1.00 95.94 193 TYR A C 1
ATOM 1491 O O . TYR A 1 193 ? 13.657 -10.535 -15.178 1.00 95.94 193 TYR A O 1
ATOM 1499 N N . SER A 1 194 ? 12.602 -9.458 -16.848 1.00 93.88 194 SER A N 1
ATOM 1500 C CA . SER A 1 194 ? 12.557 -10.589 -17.794 1.00 93.88 194 SER A CA 1
ATOM 1501 C C . SER A 1 194 ? 13.013 -10.278 -19.230 1.00 93.88 194 SER A C 1
ATOM 1503 O O . SER A 1 194 ? 13.037 -11.188 -20.045 1.00 93.88 194 SER A O 1
ATOM 1505 N N . ASN A 1 195 ? 13.400 -9.032 -19.550 1.00 90.81 195 ASN A N 1
ATOM 1506 C CA . ASN A 1 195 ? 13.949 -8.612 -20.860 1.00 90.81 195 ASN A CA 1
ATOM 1507 C C . ASN A 1 195 ? 13.198 -9.124 -22.116 1.00 90.81 195 ASN A C 1
ATOM 1509 O O . ASN A 1 195 ? 13.792 -9.365 -23.167 1.00 90.81 195 ASN A O 1
ATOM 1513 N N . THR A 1 196 ? 11.885 -9.295 -22.029 1.00 91.88 196 THR A N 1
ATOM 1514 C CA . THR A 1 196 ? 11.051 -9.823 -23.118 1.00 91.88 196 THR A CA 1
ATOM 1515 C C . THR A 1 196 ? 10.959 -8.907 -24.342 1.00 91.88 196 THR A C 1
ATOM 1517 O O . THR A 1 196 ? 10.755 -9.380 -25.457 1.00 91.88 196 THR A O 1
ATOM 1520 N N . SER A 1 197 ? 11.102 -7.595 -24.153 1.00 91.44 197 SER A N 1
ATOM 1521 C CA . SER A 1 197 ? 10.897 -6.573 -25.177 1.00 91.44 197 SER A CA 1
ATOM 1522 C C . SER A 1 197 ? 12.166 -6.241 -25.971 1.00 91.44 197 SER A C 1
ATOM 1524 O O . SER A 1 197 ? 12.092 -5.591 -27.014 1.00 91.44 197 SER A O 1
ATOM 1526 N N . GLY A 1 198 ? 13.340 -6.648 -25.472 1.00 89.31 198 GLY A N 1
ATOM 1527 C CA . GLY A 1 198 ? 14.647 -6.236 -25.994 1.00 89.31 198 GLY A CA 1
ATOM 1528 C C . GLY A 1 198 ? 15.033 -4.783 -25.673 1.00 89.31 198 GLY A C 1
ATOM 1529 O O . GLY A 1 198 ? 16.095 -4.321 -26.102 1.00 89.31 198 GLY A O 1
ATOM 1530 N N . VAL A 1 199 ? 14.205 -4.046 -24.923 1.00 91.06 199 VAL A N 1
ATOM 1531 C CA . VAL A 1 199 ? 14.499 -2.682 -24.469 1.00 91.06 199 VAL A CA 1
ATOM 1532 C C . VAL A 1 199 ? 15.348 -2.733 -23.203 1.00 91.06 199 VAL A C 1
ATOM 1534 O O . VAL A 1 199 ? 14.888 -3.077 -22.120 1.00 91.06 199 VAL A O 1
ATOM 1537 N N . MET A 1 200 ? 16.607 -2.316 -23.326 1.00 92.88 200 MET A N 1
ATOM 1538 C CA . MET A 1 200 ? 17.519 -2.281 -22.184 1.00 92.88 200 MET A CA 1
ATOM 1539 C C . MET A 1 200 ? 17.132 -1.180 -21.182 1.00 92.88 200 MET A C 1
ATOM 1541 O O . MET A 1 200 ? 16.846 -0.051 -21.605 1.00 92.88 200 MET A O 1
ATOM 1545 N N . PRO A 1 201 ? 17.213 -1.449 -19.865 1.00 94.69 201 PRO A N 1
ATOM 1546 C CA . PRO A 1 201 ? 17.020 -0.438 -18.839 1.00 94.69 201 PRO A CA 1
ATOM 1547 C C . PRO A 1 201 ? 18.006 0.719 -18.998 1.00 94.69 201 PRO A C 1
ATOM 1549 O O . PRO A 1 201 ? 19.169 0.519 -19.357 1.00 94.69 201 PRO A O 1
ATOM 1552 N N . THR A 1 202 ? 17.568 1.936 -18.690 1.00 93.50 202 THR A N 1
ATOM 1553 C CA . THR A 1 202 ? 18.394 3.146 -18.828 1.00 93.50 202 THR A CA 1
ATOM 1554 C C . THR A 1 202 ? 18.639 3.829 -17.495 1.00 93.50 202 THR A C 1
ATOM 1556 O O . THR A 1 202 ? 17.745 3.896 -16.658 1.00 93.50 202 THR A O 1
ATOM 1559 N N . ASP A 1 203 ? 19.829 4.387 -17.296 1.00 91.00 203 ASP A N 1
ATOM 1560 C CA . ASP A 1 203 ? 20.102 5.283 -16.173 1.00 91.00 203 ASP A CA 1
ATOM 1561 C C . ASP A 1 203 ? 19.540 6.701 -16.425 1.00 91.00 203 ASP A C 1
ATOM 1563 O O . ASP A 1 203 ? 18.913 6.991 -17.446 1.00 91.00 203 ASP A O 1
ATOM 1567 N N . ARG A 1 204 ? 19.785 7.629 -15.493 1.00 86.75 204 ARG A N 1
ATOM 1568 C CA . ARG A 1 204 ? 19.349 9.036 -15.621 1.00 86.75 204 ARG A CA 1
ATOM 1569 C C . ARG A 1 204 ? 20.030 9.825 -16.735 1.00 86.75 204 ARG A C 1
ATOM 1571 O O . ARG A 1 204 ? 19.522 10.877 -17.105 1.00 86.75 204 ARG A O 1
ATOM 1578 N N . LYS A 1 205 ? 21.176 9.365 -17.227 1.00 89.19 205 LYS A N 1
ATOM 1579 C CA . LYS A 1 205 ? 21.910 9.984 -18.336 1.00 89.19 205 LYS A CA 1
ATOM 1580 C C . LYS A 1 205 ? 21.494 9.388 -19.687 1.00 89.19 205 LYS A C 1
ATOM 1582 O O . LYS A 1 205 ? 21.999 9.831 -20.710 1.00 89.19 205 LYS A O 1
ATOM 1587 N N . GLY A 1 206 ? 20.585 8.409 -19.692 1.00 88.00 206 GLY A N 1
ATOM 1588 C CA . GLY A 1 206 ? 20.172 7.679 -20.888 1.00 88.00 206 GLY A CA 1
ATOM 1589 C C . GLY A 1 206 ? 21.135 6.556 -21.279 1.00 88.00 206 GLY A C 1
ATOM 1590 O O . GLY A 1 206 ? 20.951 5.946 -22.332 1.00 88.00 206 GLY A O 1
ATOM 1591 N N . ASN A 1 207 ? 22.139 6.245 -20.451 1.00 90.25 207 ASN A N 1
ATOM 1592 C CA . ASN A 1 207 ? 23.018 5.112 -20.715 1.00 90.25 207 ASN A CA 1
ATOM 1593 C C . ASN A 1 207 ? 22.244 3.820 -20.485 1.00 90.25 207 ASN A C 1
ATOM 1595 O O . ASN A 1 207 ? 21.575 3.656 -19.463 1.00 90.25 207 ASN A O 1
ATOM 1599 N N . ARG A 1 208 ? 22.367 2.889 -21.426 1.00 90.12 208 ARG A N 1
ATOM 1600 C CA . ARG A 1 208 ? 21.746 1.569 -21.330 1.00 90.12 208 ARG A CA 1
ATOM 1601 C C . ARG A 1 208 ? 22.599 0.667 -20.448 1.00 90.12 208 ARG A C 1
ATOM 1603 O O . ARG A 1 208 ? 23.804 0.549 -20.660 1.00 90.12 208 ARG A O 1
ATOM 1610 N N . GLY A 1 209 ? 21.973 0.044 -19.459 1.00 79.56 209 GLY A N 1
ATOM 1611 C CA . GLY A 1 209 ? 22.594 -0.955 -18.599 1.00 79.56 209 GLY A CA 1
ATOM 1612 C C . GLY A 1 209 ? 22.190 -2.361 -19.027 1.00 79.56 209 GLY A C 1
ATOM 1613 O O . GLY A 1 209 ? 21.041 -2.591 -19.389 1.00 79.56 209 GLY A O 1
ATOM 1614 N N . THR A 1 210 ? 23.121 -3.312 -18.942 1.00 84.38 210 THR A N 1
ATOM 1615 C CA . THR A 1 210 ? 22.760 -4.735 -18.990 1.00 84.38 210 THR A CA 1
ATOM 1616 C C . THR A 1 210 ? 22.314 -5.167 -17.598 1.00 84.38 210 THR A C 1
ATOM 1618 O O . THR A 1 210 ? 22.974 -4.845 -16.602 1.00 84.38 210 THR A O 1
ATOM 1621 N N . LEU A 1 211 ? 21.197 -5.884 -17.526 1.00 90.31 211 LEU A N 1
ATOM 1622 C CA . LEU A 1 211 ? 20.677 -6.450 -16.291 1.00 90.31 211 LEU A CA 1
ATOM 1623 C C . LEU A 1 211 ? 20.352 -7.924 -16.498 1.00 90.31 211 LEU A C 1
ATOM 1625 O O . LEU A 1 211 ? 19.805 -8.296 -17.532 1.00 90.31 211 LEU A O 1
ATOM 1629 N N . GLN A 1 212 ? 20.689 -8.751 -15.514 1.00 90.94 212 GLN A N 1
ATOM 1630 C CA . GLN A 1 212 ? 20.371 -10.170 -15.551 1.00 90.94 212 GLN A CA 1
ATOM 1631 C C . GLN A 1 212 ? 18.858 -10.376 -15.400 1.00 90.94 212 GLN A C 1
ATOM 1633 O O . GLN A 1 212 ? 18.222 -9.755 -14.540 1.00 90.94 212 GLN A O 1
ATOM 1638 N N . GLU A 1 213 ? 18.285 -11.264 -16.207 1.00 93.06 213 GLU A N 1
ATOM 1639 C CA . GLU A 1 213 ? 16.917 -11.748 -16.006 1.00 93.06 213 GLU A CA 1
ATOM 1640 C C . GLU A 1 213 ? 16.748 -12.358 -14.607 1.00 93.06 213 GLU A C 1
ATOM 1642 O O . GLU A 1 213 ? 17.688 -12.886 -14.012 1.00 93.06 213 GLU A O 1
ATOM 1647 N N . GLY A 1 214 ? 15.551 -12.239 -14.045 1.00 92.69 214 GLY A N 1
ATOM 1648 C CA . GLY A 1 214 ? 15.270 -12.629 -12.666 1.00 92.69 214 GLY A CA 1
ATOM 1649 C C . GLY A 1 214 ? 15.668 -11.580 -11.623 1.00 92.69 214 GLY A C 1
ATOM 1650 O O . GLY A 1 214 ? 15.356 -11.756 -10.444 1.00 92.69 214 GLY A O 1
ATOM 1651 N N . THR A 1 215 ? 16.311 -10.469 -12.010 1.00 92.75 215 THR A N 1
ATOM 1652 C CA . THR A 1 215 ? 16.654 -9.411 -11.047 1.00 92.75 215 THR A CA 1
ATOM 1653 C C . THR A 1 215 ? 15.390 -8.833 -10.408 1.00 92.75 215 THR A C 1
ATOM 1655 O O . THR A 1 215 ? 14.497 -8.347 -11.105 1.00 92.75 215 THR A O 1
ATOM 1658 N N . ARG A 1 216 ? 15.346 -8.841 -9.069 1.00 92.12 216 ARG A N 1
ATOM 1659 C CA . ARG A 1 216 ? 14.309 -8.175 -8.270 1.00 92.12 216 ARG A CA 1
ATOM 1660 C C . ARG A 1 216 ? 14.592 -6.679 -8.189 1.00 92.12 216 ARG A C 1
ATOM 1662 O O . ARG A 1 216 ? 15.707 -6.265 -7.872 1.00 92.12 216 ARG A O 1
ATOM 1669 N N . ILE A 1 217 ? 13.569 -5.876 -8.438 1.00 92.00 217 ILE A N 1
ATOM 1670 C CA . ILE A 1 217 ? 13.651 -4.420 -8.511 1.00 92.00 217 ILE A CA 1
ATOM 1671 C C . ILE A 1 217 ? 12.648 -3.831 -7.529 1.00 92.00 217 ILE A C 1
ATOM 1673 O O . ILE A 1 217 ? 11.469 -4.181 -7.563 1.00 92.00 217 ILE A O 1
ATOM 1677 N N . LEU A 1 218 ? 13.108 -2.905 -6.688 1.00 91.00 218 LEU A N 1
ATOM 1678 C CA . LEU A 1 218 ? 12.222 -2.066 -5.891 1.00 91.00 218 LEU A CA 1
ATOM 1679 C C . LEU A 1 218 ? 11.668 -0.953 -6.783 1.00 91.00 218 LEU A C 1
ATOM 1681 O O . LEU A 1 218 ? 12.367 0.000 -7.135 1.00 91.00 218 LEU A O 1
ATOM 1685 N N . MET A 1 219 ? 10.406 -1.075 -7.154 1.00 90.06 219 MET A N 1
ATOM 1686 C CA . MET A 1 219 ? 9.703 -0.119 -7.994 1.00 90.06 219 MET A CA 1
ATOM 1687 C C . MET A 1 219 ? 9.272 1.087 -7.169 1.00 90.06 219 MET A C 1
ATOM 1689 O O . MET A 1 219 ? 8.743 0.937 -6.069 1.00 90.06 219 MET A O 1
ATOM 1693 N N . CYS A 1 220 ? 9.534 2.283 -7.693 1.00 80.88 220 CYS A N 1
ATOM 1694 C CA . CYS A 1 220 ? 9.395 3.536 -6.956 1.00 80.88 220 CYS A CA 1
ATOM 1695 C C . CYS A 1 220 ? 8.407 4.489 -7.633 1.00 80.88 220 CYS A C 1
ATOM 1697 O O . CYS A 1 220 ? 8.081 4.365 -8.810 1.00 80.88 220 CYS A O 1
ATOM 1699 N N . GLU A 1 221 ? 7.975 5.500 -6.892 1.00 75.31 221 GLU A N 1
ATOM 1700 C CA . GLU A 1 221 ? 7.016 6.484 -7.377 1.00 75.31 221 GLU A CA 1
ATOM 1701 C C . GLU A 1 221 ? 7.643 7.544 -8.299 1.00 75.31 221 GLU A C 1
ATOM 1703 O O . GLU A 1 221 ? 8.744 8.044 -8.063 1.00 75.31 221 GLU A O 1
ATOM 1708 N N . LYS A 1 222 ? 6.898 7.951 -9.336 1.00 65.44 222 LYS A N 1
ATOM 1709 C CA . LYS A 1 222 ? 7.326 8.911 -10.375 1.00 65.44 222 LYS A CA 1
ATOM 1710 C C . LYS A 1 222 ? 7.290 10.393 -9.956 1.00 65.44 222 LYS A C 1
ATOM 1712 O O . LYS A 1 222 ? 7.592 11.258 -10.774 1.00 65.44 222 LYS A O 1
ATOM 1717 N N . ARG A 1 223 ? 6.897 10.729 -8.721 1.00 58.69 223 ARG A N 1
ATOM 1718 C CA . ARG A 1 223 ? 6.443 12.095 -8.372 1.00 58.69 223 ARG A CA 1
ATOM 1719 C C . ARG A 1 223 ? 7.519 13.176 -8.284 1.00 58.69 223 ARG A C 1
ATOM 1721 O O . ARG A 1 223 ? 7.171 14.352 -8.286 1.00 58.69 223 ARG A O 1
ATOM 1728 N N . THR A 1 224 ? 8.806 12.839 -8.213 1.00 62.16 224 THR A N 1
ATOM 1729 C CA . THR A 1 224 ? 9.865 13.867 -8.159 1.00 62.16 224 THR A CA 1
ATOM 1730 C C . THR A 1 224 ? 10.683 13.885 -9.441 1.00 62.16 224 THR A C 1
ATOM 1732 O O . THR A 1 224 ? 10.818 12.857 -10.097 1.00 62.16 224 THR A O 1
ATOM 1735 N N . ALA A 1 225 ? 11.292 15.029 -9.780 1.00 59.38 225 ALA A N 1
ATOM 1736 C CA . ALA A 1 225 ? 12.159 15.167 -10.959 1.00 59.38 225 ALA A CA 1
ATOM 1737 C C . ALA A 1 225 ? 13.278 14.107 -11.021 1.00 59.38 225 ALA A C 1
ATOM 1739 O O . ALA A 1 225 ? 13.740 13.740 -12.095 1.00 59.38 225 ALA A O 1
ATOM 1740 N N . ARG A 1 226 ? 13.673 13.557 -9.864 1.00 64.06 226 ARG A N 1
ATOM 1741 C CA . ARG A 1 226 ? 14.641 12.457 -9.749 1.00 64.06 226 ARG A CA 1
ATOM 1742 C C . ARG A 1 226 ? 14.126 11.123 -10.317 1.00 64.06 226 ARG A C 1
ATOM 1744 O O . ARG A 1 226 ? 14.934 10.238 -10.583 1.00 64.06 226 ARG A O 1
ATOM 1751 N N . TYR A 1 227 ? 12.818 10.975 -10.494 1.00 71.50 227 TYR A N 1
ATOM 1752 C CA . TYR A 1 227 ? 12.136 9.764 -10.954 1.00 71.50 227 TYR A CA 1
ATOM 1753 C C . TYR A 1 227 ? 11.502 9.923 -12.344 1.00 71.50 227 TYR A C 1
ATOM 1755 O O . TYR A 1 227 ? 10.687 9.096 -12.747 1.00 71.50 227 TYR A O 1
ATOM 1763 N N . ILE A 1 228 ? 11.890 10.962 -13.091 1.00 80.06 228 ILE A N 1
ATOM 1764 C CA . ILE A 1 228 ? 11.458 11.167 -14.476 1.00 8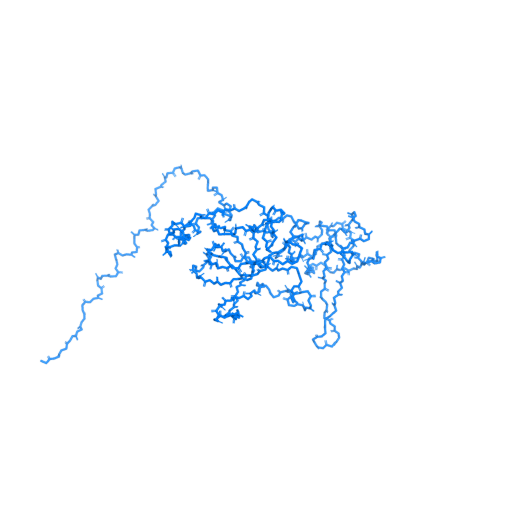0.06 228 ILE A CA 1
ATOM 1765 C C . ILE A 1 228 ? 12.468 10.511 -15.414 1.00 80.06 228 ILE A C 1
ATOM 1767 O O . ILE A 1 228 ? 13.647 10.865 -15.401 1.00 80.06 228 ILE A O 1
ATOM 1771 N N . SER A 1 229 ? 11.994 9.571 -16.232 1.00 85.25 229 SER A N 1
ATOM 1772 C CA . SER A 1 229 ? 12.829 8.896 -17.225 1.00 85.25 229 SER A CA 1
ATOM 1773 C C . SER A 1 229 ? 13.295 9.852 -18.325 1.00 85.25 229 SER A C 1
ATOM 1775 O O . SER A 1 229 ? 12.478 10.652 -18.801 1.00 85.25 229 SER A O 1
ATOM 1777 N N . PRO A 1 230 ? 14.564 9.758 -18.771 1.00 86.06 230 PRO A N 1
ATOM 1778 C CA . PRO A 1 230 ? 15.010 10.420 -19.993 1.00 86.06 230 PRO A CA 1
ATOM 1779 C C . PRO A 1 230 ? 14.347 9.824 -21.248 1.00 86.06 230 PRO A C 1
ATOM 1781 O O . PRO A 1 230 ? 14.182 10.535 -22.233 1.00 86.06 230 PRO A O 1
ATOM 1784 N N . ASP A 1 231 ? 13.909 8.560 -21.198 1.00 88.06 231 ASP A N 1
ATOM 1785 C CA . ASP A 1 231 ? 13.153 7.885 -22.256 1.00 88.06 231 ASP A CA 1
ATOM 1786 C C . ASP A 1 231 ? 11.772 7.478 -21.729 1.00 88.06 231 ASP A C 1
ATOM 1788 O O . ASP A 1 231 ? 11.535 6.358 -21.272 1.00 88.06 231 ASP A O 1
ATOM 1792 N N . LYS A 1 232 ? 10.838 8.432 -21.767 1.00 86.00 232 LYS A N 1
ATOM 1793 C CA . LYS A 1 232 ? 9.465 8.232 -21.282 1.00 86.00 232 LYS A CA 1
ATOM 1794 C C . LYS A 1 232 ? 8.659 7.247 -22.129 1.00 86.00 232 LYS A C 1
ATOM 1796 O O . LYS A 1 232 ? 7.610 6.812 -21.666 1.00 86.00 232 LYS A O 1
ATOM 1801 N N . GLN A 1 233 ? 9.094 6.957 -23.355 1.00 88.19 233 GLN A N 1
ATOM 1802 C CA . GLN A 1 233 ? 8.365 6.082 -24.269 1.00 88.19 233 GLN A CA 1
ATOM 1803 C C . GLN A 1 233 ? 8.736 4.625 -24.019 1.00 88.19 233 GLN A C 1
ATOM 1805 O O . GLN A 1 233 ? 7.849 3.803 -23.807 1.00 88.19 233 GLN A O 1
ATOM 1810 N N . ASN A 1 234 ? 10.034 4.315 -23.976 1.00 90.75 234 ASN A N 1
ATOM 1811 C CA . ASN A 1 234 ? 10.481 2.929 -23.866 1.00 90.75 234 ASN A CA 1
ATOM 1812 C C . ASN A 1 234 ? 10.747 2.505 -22.423 1.00 90.75 234 ASN A C 1
ATOM 1814 O O . ASN A 1 234 ? 10.498 1.354 -22.089 1.00 90.75 234 ASN A O 1
ATOM 1818 N N . ASN A 1 235 ? 11.200 3.417 -21.558 1.00 92.06 235 ASN A N 1
ATOM 1819 C CA . ASN A 1 235 ? 11.560 3.115 -20.173 1.00 92.06 235 ASN A CA 1
ATOM 1820 C C . ASN A 1 235 ? 10.840 4.048 -19.184 1.00 92.06 235 ASN A C 1
ATOM 1822 O O . ASN A 1 235 ? 11.483 4.863 -18.526 1.00 92.06 235 ASN A O 1
ATOM 1826 N N . PRO A 1 236 ? 9.504 4.007 -19.055 1.00 91.31 236 PRO A N 1
ATOM 1827 C CA . PRO A 1 236 ? 8.784 4.968 -18.223 1.00 91.31 236 PRO A CA 1
ATOM 1828 C C . PRO A 1 236 ? 8.859 4.693 -16.716 1.00 91.31 236 PRO A C 1
ATOM 1830 O O . PRO A 1 236 ? 8.500 5.583 -15.939 1.00 91.31 236 PRO A O 1
ATOM 1833 N N . LEU A 1 237 ? 9.222 3.481 -16.280 1.00 92.00 237 LEU A N 1
ATOM 1834 C CA . LEU A 1 237 ? 9.070 3.055 -14.885 1.00 92.00 237 LEU A CA 1
ATOM 1835 C C . LEU A 1 237 ? 10.381 3.166 -14.099 1.00 92.00 237 LEU A C 1
ATOM 1837 O O . LEU A 1 237 ? 11.349 2.509 -14.468 1.00 92.00 237 LEU A O 1
ATOM 1841 N N . PRO A 1 238 ? 10.437 3.954 -13.012 1.00 90.94 238 PRO A N 1
ATOM 1842 C CA . PRO A 1 238 ? 11.627 4.059 -12.181 1.00 90.94 238 PRO A CA 1
ATOM 1843 C C . PRO A 1 238 ? 11.742 2.880 -11.204 1.00 90.94 238 PRO A C 1
ATOM 1845 O O . PRO A 1 238 ? 10.775 2.507 -10.535 1.00 90.94 238 PRO A O 1
ATOM 1848 N N . GLY A 1 239 ? 12.949 2.340 -11.060 1.00 90.81 239 GLY A N 1
ATOM 1849 C CA . GLY A 1 239 ? 13.243 1.259 -10.127 1.00 90.81 239 GLY A CA 1
ATOM 1850 C C . GLY A 1 239 ? 14.637 1.368 -9.517 1.00 90.81 239 GLY A C 1
ATOM 1851 O O . GLY A 1 239 ? 15.552 1.974 -10.081 1.00 90.81 239 GLY A O 1
ATOM 1852 N N . ILE A 1 240 ? 14.791 0.788 -8.332 1.00 89.62 240 ILE A N 1
ATOM 1853 C CA . ILE A 1 240 ? 16.057 0.691 -7.611 1.00 89.62 240 ILE A CA 1
ATOM 1854 C C . ILE A 1 240 ? 16.485 -0.771 -7.598 1.00 89.62 240 ILE A C 1
ATOM 1856 O O . ILE A 1 240 ? 15.733 -1.652 -7.183 1.00 89.62 240 ILE A O 1
ATOM 1860 N N . ILE A 1 241 ? 17.723 -1.006 -8.015 1.00 88.69 241 ILE A N 1
ATOM 1861 C CA . ILE A 1 241 ? 18.417 -2.272 -7.816 1.00 88.69 241 ILE A CA 1
ATOM 1862 C C . ILE A 1 241 ? 19.435 -2.063 -6.705 1.00 88.69 241 ILE A C 1
ATOM 1864 O O . ILE A 1 241 ? 20.189 -1.086 -6.714 1.00 88.69 241 ILE A O 1
ATOM 1868 N N . PHE A 1 242 ? 19.467 -3.002 -5.769 1.00 84.19 242 PHE A N 1
ATOM 1869 C CA . PHE A 1 242 ? 20.499 -3.073 -4.750 1.00 84.19 242 PHE A CA 1
ATOM 1870 C C . PHE A 1 242 ? 21.517 -4.114 -5.173 1.00 84.19 242 PHE A C 1
ATOM 1872 O O . PHE A 1 242 ? 21.158 -5.239 -5.517 1.00 84.19 242 PHE A O 1
ATOM 1879 N N . ARG A 1 243 ? 22.786 -3.729 -5.160 1.00 76.50 243 ARG A N 1
ATOM 1880 C CA . ARG A 1 243 ? 23.899 -4.630 -5.433 1.00 76.50 243 ARG A CA 1
ATOM 1881 C C . ARG A 1 243 ? 24.817 -4.638 -4.218 1.00 76.50 243 ARG A C 1
ATOM 1883 O O . ARG A 1 243 ? 25.032 -3.589 -3.606 1.00 76.50 243 ARG A O 1
ATOM 1890 N N . SER A 1 244 ? 25.306 -5.821 -3.859 1.00 66.81 244 SER A N 1
ATOM 1891 C CA . SER A 1 244 ? 26.318 -5.982 -2.815 1.00 66.81 244 SER A CA 1
ATOM 1892 C C . SER A 1 244 ? 27.583 -5.237 -3.230 1.00 66.81 244 SER A C 1
ATOM 1894 O O . SER A 1 244 ? 28.063 -5.421 -4.351 1.00 66.81 244 SER A O 1
ATOM 1896 N N . GLY A 1 245 ? 28.084 -4.367 -2.360 1.00 62.84 245 GLY A N 1
ATOM 1897 C CA . GLY A 1 245 ? 29.392 -3.744 -2.511 1.00 62.84 245 GLY A CA 1
ATOM 1898 C C . GLY A 1 245 ? 30.523 -4.689 -2.103 1.00 62.84 245 GLY A C 1
ATOM 1899 O O . GLY A 1 245 ? 30.289 -5.836 -1.725 1.00 62.84 245 GLY A O 1
ATOM 1900 N N . GLU A 1 246 ? 31.756 -4.201 -2.230 1.00 55.56 246 GLU A N 1
ATOM 1901 C CA . GLU A 1 246 ? 32.975 -4.960 -1.916 1.00 55.56 246 GLU A CA 1
ATOM 1902 C C . GLU A 1 246 ? 33.217 -5.087 -0.403 1.00 55.56 246 GLU A C 1
ATOM 1904 O O . GLU A 1 246 ? 33.823 -6.057 0.045 1.00 55.56 246 GLU A O 1
ATOM 1909 N N . GLU A 1 247 ? 32.708 -4.143 0.395 1.00 56.56 247 GLU A N 1
ATOM 1910 C CA . GLU A 1 247 ? 32.759 -4.209 1.855 1.00 56.56 247 GLU A CA 1
ATOM 1911 C C . GLU A 1 247 ? 31.530 -4.939 2.406 1.00 56.56 247 GLU A C 1
ATOM 1913 O O . GLU A 1 247 ? 30.403 -4.728 1.939 1.00 56.56 247 GLU A O 1
ATOM 1918 N N . GLN A 1 248 ? 31.748 -5.766 3.430 1.00 48.28 248 GLN A N 1
ATOM 1919 C CA . GLN A 1 248 ? 30.694 -6.422 4.199 1.00 48.28 248 GLN A CA 1
ATOM 1920 C C . GLN A 1 248 ? 29.729 -5.339 4.725 1.00 48.28 248 GLN A C 1
ATOM 1922 O O . GLN A 1 248 ? 30.167 -4.365 5.327 1.00 48.28 248 GLN A O 1
ATOM 1927 N N . ASP A 1 249 ? 28.437 -5.469 4.415 1.00 57.16 249 ASP A N 1
ATOM 1928 C CA . ASP A 1 249 ? 27.354 -4.508 4.709 1.00 57.16 249 ASP A CA 1
ATOM 1929 C C . ASP A 1 249 ? 27.290 -3.221 3.859 1.00 57.16 249 ASP A C 1
ATOM 1931 O O . ASP A 1 249 ? 26.422 -2.370 4.081 1.00 57.16 249 ASP A O 1
ATOM 1935 N N . SER A 1 250 ? 28.119 -3.086 2.818 1.00 55.62 250 SER A N 1
ATOM 1936 C CA . SER A 1 250 ? 27.966 -2.008 1.833 1.00 55.62 250 SER A CA 1
ATOM 1937 C C . SER A 1 250 ? 26.999 -2.413 0.710 1.00 55.62 250 SER A C 1
ATOM 1939 O O . SER A 1 250 ? 27.131 -3.465 0.088 1.00 55.62 250 SER A O 1
ATOM 1941 N N . TYR A 1 251 ? 26.012 -1.562 0.417 1.00 65.50 251 TYR A N 1
ATOM 1942 C CA . TYR A 1 251 ? 25.109 -1.730 -0.726 1.00 65.50 251 TYR A CA 1
ATOM 1943 C C . TYR A 1 251 ? 25.102 -0.465 -1.564 1.00 65.50 251 TYR A C 1
ATOM 1945 O O . TYR A 1 251 ? 24.868 0.633 -1.053 1.00 65.50 251 TYR A O 1
ATOM 1953 N N . TYR A 1 252 ? 25.288 -0.615 -2.873 1.00 73.75 252 TYR A N 1
ATOM 1954 C CA . TYR A 1 252 ? 25.082 0.488 -3.799 1.00 73.75 252 TYR A CA 1
ATOM 1955 C C . TYR A 1 252 ? 23.720 0.367 -4.472 1.00 73.75 252 TYR A C 1
ATOM 1957 O O . TYR A 1 252 ? 23.265 -0.705 -4.878 1.00 73.75 252 TYR A O 1
ATOM 1965 N N . ARG A 1 253 ? 23.047 1.515 -4.551 1.00 82.44 253 ARG A N 1
ATOM 1966 C CA . ARG A 1 253 ? 21.735 1.658 -5.175 1.00 82.44 253 ARG A CA 1
ATOM 1967 C C . ARG A 1 253 ? 21.934 2.132 -6.598 1.00 82.44 253 ARG A C 1
ATOM 1969 O O . ARG A 1 253 ? 22.361 3.266 -6.819 1.00 82.44 253 ARG A O 1
ATOM 1976 N N . THR A 1 254 ? 21.593 1.288 -7.559 1.00 86.25 254 THR A N 1
ATOM 1977 C CA . THR A 1 254 ? 21.529 1.692 -8.959 1.00 86.25 254 THR A CA 1
ATOM 1978 C C . THR A 1 254 ? 20.090 2.031 -9.289 1.00 86.25 254 THR A C 1
ATOM 1980 O O . THR A 1 254 ? 19.192 1.200 -9.178 1.00 86.25 254 THR A O 1
ATOM 1983 N N . PHE A 1 255 ? 19.880 3.279 -9.681 1.00 87.88 255 PHE A N 1
ATOM 1984 C CA . PHE A 1 255 ? 18.582 3.755 -10.111 1.00 87.88 255 PHE A CA 1
ATOM 1985 C C . PHE A 1 255 ? 18.485 3.667 -11.632 1.00 87.88 255 PHE A C 1
ATOM 1987 O O . PHE A 1 255 ? 19.276 4.307 -12.330 1.00 87.88 255 PHE A O 1
ATOM 1994 N N . LEU A 1 256 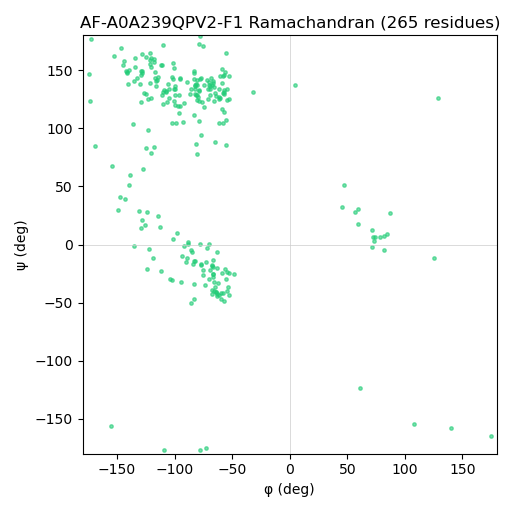? 17.528 2.883 -12.119 1.00 92.31 256 LEU A N 1
ATOM 1995 C CA . LEU A 1 256 ? 17.289 2.649 -13.540 1.00 92.31 256 LEU A CA 1
ATOM 1996 C C . LEU A 1 256 ? 15.821 2.895 -13.884 1.00 92.31 256 LEU A C 1
ATOM 1998 O O . LEU A 1 256 ? 14.946 2.936 -13.017 1.00 92.31 256 LEU A O 1
ATOM 2002 N N . PHE A 1 257 ? 15.575 3.032 -15.176 1.00 93.81 257 PHE A N 1
ATOM 2003 C CA . PHE A 1 257 ? 14.258 3.098 -15.764 1.00 93.81 257 PHE A CA 1
ATOM 2004 C C . PHE A 1 257 ? 14.023 1.898 -16.669 1.00 93.81 257 PHE A C 1
ATOM 2006 O O . PHE A 1 257 ? 14.929 1.489 -17.394 1.00 93.81 257 PHE A O 1
ATOM 2013 N N . PHE A 1 258 ? 12.805 1.374 -16.635 1.00 94.38 258 PHE A N 1
ATOM 2014 C CA . PHE A 1 258 ? 12.446 0.093 -17.225 1.00 94.38 258 PHE A CA 1
ATOM 2015 C C . PHE A 1 258 ? 11.221 0.210 -18.123 1.00 94.38 258 PHE A C 1
ATOM 2017 O O . PHE A 1 258 ? 10.312 1.010 -17.856 1.00 94.38 258 PHE A O 1
ATOM 2024 N N . ASN A 1 259 ? 11.184 -0.638 -19.145 1.00 94.31 259 ASN A N 1
ATOM 2025 C CA . ASN A 1 259 ? 9.986 -0.927 -19.910 1.00 94.31 259 ASN A CA 1
ATOM 2026 C C . ASN A 1 259 ? 9.005 -1.730 -19.045 1.00 94.31 259 ASN A C 1
ATOM 2028 O O . ASN A 1 259 ? 9.404 -2.643 -18.323 1.00 94.31 259 ASN A O 1
ATOM 2032 N N . ALA A 1 260 ? 7.718 -1.390 -19.106 1.00 92.38 260 ALA A N 1
ATOM 2033 C CA . ALA A 1 260 ? 6.699 -2.065 -18.305 1.00 92.38 260 ALA A CA 1
ATOM 2034 C C . ALA A 1 260 ? 6.509 -3.538 -18.697 1.00 92.38 260 ALA A C 1
ATOM 2036 O O . ALA A 1 260 ? 6.245 -4.356 -17.824 1.00 92.38 260 ALA A O 1
ATOM 2037 N N . ASN A 1 261 ? 6.691 -3.879 -19.977 1.00 94.19 261 ASN A N 1
ATOM 2038 C CA . ASN A 1 261 ? 6.512 -5.243 -20.475 1.00 94.19 261 ASN A CA 1
ATOM 2039 C C . ASN A 1 261 ? 7.601 -6.196 -19.969 1.00 94.19 261 ASN A C 1
ATOM 2041 O O . ASN A 1 261 ? 7.376 -7.397 -19.907 1.00 94.19 261 ASN A O 1
ATOM 2045 N N . ASP A 1 262 ? 8.754 -5.665 -19.555 1.00 95.25 262 ASP A N 1
ATOM 2046 C CA . ASP A 1 262 ? 9.866 -6.468 -19.038 1.00 95.25 262 ASP A CA 1
ATOM 2047 C C . ASP A 1 262 ? 9.783 -6.724 -17.537 1.00 95.25 262 ASP A C 1
ATOM 2049 O O . ASP A 1 262 ? 10.675 -7.362 -16.972 1.00 95.25 262 ASP A O 1
ATOM 2053 N N . LEU A 1 263 ? 8.738 -6.221 -16.881 1.00 95.50 263 LEU A N 1
ATOM 2054 C CA . LEU A 1 263 ? 8.571 -6.272 -15.441 1.00 95.50 263 LEU A CA 1
ATOM 2055 C C . LEU A 1 263 ? 7.298 -7.019 -15.063 1.00 95.50 263 LEU A C 1
ATOM 2057 O O . LEU A 1 263 ? 6.194 -6.647 -15.449 1.00 95.50 263 LEU A O 1
ATOM 2061 N N . THR A 1 264 ? 7.450 -8.028 -14.213 1.00 95.00 264 THR A N 1
ATOM 2062 C CA . THR A 1 264 ? 6.317 -8.710 -13.581 1.00 95.00 264 THR A CA 1
ATOM 2063 C C . THR A 1 264 ? 6.229 -8.298 -12.119 1.00 95.00 264 THR A C 1
ATOM 2065 O O . THR A 1 264 ? 7.196 -8.476 -11.380 1.00 95.00 264 THR A O 1
ATOM 2068 N N . LEU A 1 265 ? 5.088 -7.748 -11.692 1.00 93.00 265 LEU A N 1
ATOM 2069 C CA . LEU A 1 265 ? 4.821 -7.443 -10.284 1.00 93.00 265 LEU A CA 1
ATOM 2070 C C . LEU A 1 265 ? 4.779 -8.745 -9.471 1.00 93.00 265 LEU A C 1
ATOM 2072 O O . LEU A 1 265 ? 4.052 -9.672 -9.814 1.00 93.00 265 LEU A O 1
ATOM 2076 N N . THR A 1 266 ? 5.555 -8.808 -8.392 1.00 91.88 266 THR A N 1
ATOM 2077 C CA . THR A 1 266 ? 5.669 -9.997 -7.525 1.00 91.88 266 THR A CA 1
ATOM 2078 C C . THR A 1 266 ? 5.343 -9.715 -6.065 1.00 91.88 266 THR A C 1
ATOM 2080 O O . THR A 1 266 ? 5.002 -10.641 -5.332 1.00 91.88 266 THR A O 1
ATOM 2083 N N . TYR A 1 267 ? 5.422 -8.453 -5.636 1.00 88.19 267 TYR A N 1
ATOM 2084 C CA . TYR A 1 267 ? 5.037 -8.024 -4.297 1.00 88.19 267 TYR A CA 1
ATOM 2085 C C . TYR A 1 267 ? 4.646 -6.552 -4.291 1.00 88.19 267 TYR A C 1
ATOM 2087 O O . TYR A 1 267 ? 5.300 -5.765 -4.998 1.00 88.19 267 TYR A O 1
#

Foldseek 3Di:
DDDDDDDPPPPPPPPPPDPDDDDPDPDPDPPPPDVVNVLQVLLVVLQVVVVQAAPVSHGQAADADPDWDWLQADPDFLDGHDQANFKWWFADAFPDPVQVAVCVVVPQDWAFWWDDDPPDIDGDDTDGGGFIWHFRAFDWDADPPRGIWGWTWIQGSVPRDTIIHIRNRIIRDDLLVDQPVRSQQGHKFKKFFACPPVDFWAAQVRDGDDDDGRFIWTWHHCPDPNNQHPCCPAFVTKTWGWDDDPDDRDIDIGIITHGSVRIDTDD

Secondary structure (DSSP, 8-state):
--------SSSSSSSS-SS---------------HHHHHHHHHHHHHHHHT-B-TTSPBP--EE-SS--BTT--SSTTS----TTEEEEE-PPTTSGGGTSGGGGSSSPEEEEEEEETTEEEEEEEEETT-EEEEEEEEEEEETTTEEEEEEEEEETTT--EEEEEGGGEESS-GGGS-HHHHTTTS-EEEEE--TT----B-TT-PBPP--TT-EEEE----SGGG--S-TTT--EEEEEEEE-SSTT-EEEEEEEE-GGGEEE--

Solvent-accessible surface area (backbone atoms only — not comparable to full-atom values): 15752 Å² total; per-residue (Å²): 132,90,83,90,87,84,91,83,86,84,81,84,85,83,86,84,84,87,85,83,77,88,75,90,64,96,66,76,78,84,73,78,72,52,69,68,57,53,52,51,54,41,38,50,49,47,29,68,76,67,68,38,45,46,98,87,66,47,72,50,64,69,40,77,50,97,52,75,47,48,41,29,46,37,92,45,90,85,42,86,66,81,56,61,25,30,36,26,27,34,38,66,50,79,86,52,68,53,83,78,45,73,59,61,76,56,69,71,50,72,40,68,25,39,44,80,58,86,98,42,79,41,80,76,51,68,45,48,46,72,41,48,29,33,26,64,41,76,54,67,45,84,45,91,87,61,31,35,48,44,34,30,34,28,32,32,59,89,75,66,46,78,45,26,35,50,29,55,32,33,25,28,36,72,46,86,77,50,56,66,83,57,22,22,71,74,21,66,33,33,28,34,33,58,63,74,77,74,66,65,34,24,34,83,86,59,51,71,47,91,75,65,68,68,42,67,28,44,29,41,52,58,87,45,82,92,32,57,47,74,43,63,83,65,19,53,44,33,29,36,34,72,42,81,45,95,49,92,94,39,68,48,77,47,62,35,18,29,35,68,86,24,46,45,78,76,81

Nearest PDB structures (foldseek):
  7ef2-assembly2_B  TM=5.901E-01  e=8.504E-01  Zea mays
  7ef0-assembly1_A  TM=6.280E-01  e=1.547E+00  Zea mays
  4iup-assembly2_B  TM=2.426E-01  e=1.412E-01  Arabidopsis thaliana
  4iup-assembly1_A  TM=2.611E-01  e=2.433E-01  Arabidopsis thaliana
  4iuu-assembly1_A  TM=2.624E-01  e=8.504E-01  Arabidopsis thaliana